Protein AF-0000000079578635 (afdb_homodimer)

Foldseek 3Di:
DPPPPPQDPQNVLQVVLCVLVVLCVVVVHDLVNLCVQLVNDSVQNVCCNVRSDHDPSSVLSSCVSSVNNVVVVPPPVDDDDPDPVVVVVVVD/DPPPPPQDPQNVLQVVLCVLVVLCVVVVHDLVNLCVQLVPDSVQNVCCNVRSDHDPSSVLSSCVSSVNNVVVVPPPVDDDDPDPVVVVVVVD

Secondary structure (DSSP, 8-state):
--------HHHHHHHHHHHHHHHHHHTT--HHHHHHHH---HHHHHHHHHH---BHHHHHHHHHHTT-THHHHHTTSSPPPSSHHHHHHHT-/--------HHHHHHHHHHHHHHHHHHTT--HHHHHHHH---HHHHHHHHHH---BHHHHHHHHHHTT-THHHHHTTSSPPPSSHHHHHHHT-

pLDDT: mean 92.6, std 13.43, range [30.78, 98.94]

Sequence (184 aa):
MEQFVWETAEELDQKLAQRVRNIRKRRSISQEKLSSMSGVSYGSIKRFETTGQISLISLTKIAMSLDIADELRNIFTHVPYKDIQEVINEGRMEQFVWETAEELDQKLAQRVRNIRKRRSISQEKLSSMSGVSYGSIKRFETTGQISLISLTKIAMSLDIADELRNIFTHVPYKDIQEVINEGR

Structure (mmCIF, N/CA/C/O backbone):
data_AF-0000000079578635-model_v1
#
loop_
_entity.id
_entity.type
_entity.pdbx_description
1 polymer 'Anaerobic benzoate catabolism transcriptional regulator'
#
loop_
_atom_site.group_PDB
_atom_site.id
_atom_site.type_symbol
_atom_site.label_atom_id
_atom_site.label_alt_id
_atom_site.label_comp_id
_atom_site.label_asym_id
_atom_site.label_entity_id
_atom_site.label_seq_id
_atom_site.pdbx_PDB_ins_code
_atom_site.Cartn_x
_atom_site.Cartn_y
_atom_site.Cartn_z
_atom_site.occupancy
_atom_site.B_iso_or_equiv
_atom_site.auth_seq_id
_atom_site.auth_comp_id
_atom_site.auth_asym_id
_atom_site.auth_atom_id
_atom_site.pdbx_PDB_model_num
ATOM 1 N N . M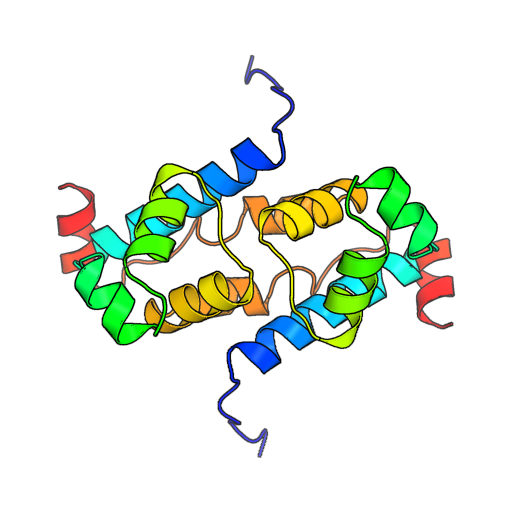ET A 1 1 ? -25.422 -11.156 11.977 1 30.78 1 MET A N 1
ATOM 2 C CA . MET A 1 1 ? -25.031 -11.57 10.633 1 30.78 1 MET A CA 1
ATOM 3 C C . MET A 1 1 ? -24.031 -10.594 10.023 1 30.78 1 MET A C 1
ATOM 5 O O . MET A 1 1 ? -24.406 -9.516 9.555 1 30.78 1 MET A O 1
ATOM 9 N N . GLU A 1 2 ? -22.859 -10.305 10.492 1 37 2 GLU A N 1
ATOM 10 C CA . GLU A 1 2 ? -21.859 -9.438 9.859 1 37 2 GLU A CA 1
ATOM 11 C C . GLU A 1 2 ? -21.672 -9.789 8.391 1 37 2 GLU A C 1
ATOM 13 O O . GLU A 1 2 ? -21.328 -10.922 8.062 1 37 2 GLU A O 1
ATOM 18 N N . GLN A 1 3 ? -22.531 -9.305 7.473 1 41.91 3 GLN A N 1
ATOM 19 C CA . GLN A 1 3 ? -22.656 -9.648 6.062 1 41.91 3 GLN A CA 1
ATOM 20 C C . GLN A 1 3 ? -21.281 -9.844 5.418 1 41.91 3 GLN A C 1
ATOM 22 O O . GLN A 1 3 ? -20.406 -8.984 5.535 1 41.91 3 GLN A O 1
ATOM 27 N N . PHE A 1 4 ? -20.781 -11.023 5.418 1 47.97 4 PHE A N 1
ATOM 28 C CA . PHE A 1 4 ? -19.594 -11.453 4.684 1 47.97 4 PHE A CA 1
ATOM 29 C C . PHE A 1 4 ? -19.469 -10.711 3.357 1 47.97 4 PHE A C 1
ATOM 31 O O . PHE A 1 4 ? -19.906 -11.219 2.318 1 47.97 4 PHE A O 1
ATOM 38 N N . VAL A 1 5 ? -19.797 -9.531 3.23 1 57.53 5 VAL A N 1
ATOM 39 C CA . VAL A 1 5 ? -19.812 -8.773 1.982 1 57.53 5 VAL A CA 1
ATOM 40 C C . VAL A 1 5 ? -18.422 -8.773 1.364 1 57.53 5 VAL A C 1
ATOM 42 O O . VAL A 1 5 ? -17.438 -8.445 2.035 1 57.53 5 VAL A O 1
ATOM 45 N N . TRP A 1 6 ? -18.312 -9.555 0.286 1 80.69 6 TRP A N 1
ATOM 46 C CA . TRP A 1 6 ? -17.141 -9.602 -0.589 1 80.69 6 TRP A CA 1
ATOM 47 C C . TRP A 1 6 ? -16.578 -8.203 -0.828 1 80.69 6 TRP A C 1
ATOM 49 O O . TRP A 1 6 ? -17.328 -7.293 -1.211 1 80.69 6 TRP A O 1
ATOM 59 N N . GLU A 1 7 ? -15.625 -7.855 -0.089 1 92.81 7 GLU A N 1
ATOM 60 C CA . GLU A 1 7 ? -14.961 -6.57 -0.251 1 92.81 7 GLU A CA 1
ATOM 61 C C . GLU A 1 7 ? -14.211 -6.5 -1.578 1 92.81 7 GLU A C 1
ATOM 63 O O . GLU A 1 7 ? -13.398 -7.375 -1.885 1 92.81 7 GLU A O 1
ATOM 68 N N . THR A 1 8 ? -14.625 -5.484 -2.406 1 96.88 8 THR A N 1
ATOM 69 C CA . THR A 1 8 ? -13.898 -5.309 -3.658 1 96.88 8 THR A CA 1
ATOM 70 C C . THR A 1 8 ? -12.57 -4.598 -3.418 1 96.88 8 THR A C 1
ATOM 72 O O . THR A 1 8 ? -12.336 -4.047 -2.34 1 96.88 8 THR A O 1
ATOM 75 N N . ALA A 1 9 ? -11.727 -4.637 -4.402 1 98.25 9 ALA A N 1
ATOM 76 C CA . ALA A 1 9 ? -10.445 -3.936 -4.316 1 98.25 9 ALA A CA 1
ATOM 77 C C . ALA A 1 9 ? -10.656 -2.438 -4.109 1 98.25 9 ALA A C 1
ATOM 79 O O . ALA A 1 9 ? -9.938 -1.808 -3.328 1 98.25 9 ALA A O 1
ATOM 80 N N . GLU A 1 10 ? -11.617 -1.886 -4.785 1 98.31 10 GLU A N 1
ATOM 81 C CA . GLU A 1 10 ? -11.922 -0.462 -4.668 1 98.31 10 GLU A CA 1
ATOM 82 C C . GLU A 1 10 ? -12.391 -0.111 -3.258 1 98.31 10 GLU A C 1
ATOM 84 O O . GLU A 1 10 ? -12.016 0.93 -2.715 1 98.31 10 GLU A O 1
ATOM 89 N N . GLU A 1 11 ? -13.195 -0.936 -2.797 1 97.94 11 GLU A N 1
ATOM 90 C CA . GLU A 1 11 ? -13.695 -0.708 -1.446 1 97.94 11 GLU A CA 1
ATOM 91 C C . GLU A 1 11 ? -12.562 -0.736 -0.425 1 97.94 11 GLU A C 1
ATOM 93 O O . GLU A 1 11 ? -12.523 0.088 0.491 1 97.94 11 GLU A O 1
ATOM 98 N N . LEU A 1 12 ? -11.703 -1.661 -0.561 1 98.38 12 LEU A N 1
ATOM 99 C CA . LEU A 1 12 ? -10.555 -1.767 0.324 1 98.38 12 LEU A CA 1
ATOM 100 C C . LEU A 1 12 ? -9.688 -0.514 0.242 1 98.38 12 LEU A C 1
ATOM 102 O O . LEU A 1 12 ? -9.297 0.047 1.27 1 98.38 12 LEU A O 1
ATOM 106 N N . ASP A 1 13 ? -9.43 -0.059 -0.989 1 98.75 13 ASP A N 1
ATOM 107 C CA . ASP A 1 13 ? -8.602 1.125 -1.174 1 98.75 13 ASP A CA 1
ATOM 108 C C . ASP A 1 13 ? -9.258 2.361 -0.571 1 98.75 13 ASP A C 1
ATOM 110 O O . ASP A 1 13 ? -8.578 3.242 -0.045 1 98.75 13 ASP A O 1
ATOM 114 N N . GLN A 1 14 ? -10.57 2.418 -0.67 1 98.5 14 GLN A N 1
ATOM 115 C CA . GLN A 1 14 ? -11.289 3.545 -0.088 1 98.5 14 GLN A CA 1
ATOM 116 C C . GLN A 1 14 ? -11.172 3.547 1.434 1 98.5 14 GLN A C 1
ATOM 118 O O . GLN A 1 14 ? -11.008 4.605 2.047 1 98.5 14 GLN A O 1
ATOM 123 N N . LYS A 1 15 ? -11.289 2.441 2.002 1 98.19 15 LYS A N 1
ATOM 124 C CA . LYS A 1 15 ? -11.117 2.34 3.447 1 98.19 15 LYS A CA 1
ATOM 125 C C . LYS A 1 15 ? -9.711 2.766 3.865 1 98.19 15 LYS A C 1
ATOM 127 O O . LYS A 1 15 ? -9.547 3.465 4.867 1 98.19 15 LYS A O 1
ATOM 132 N N . LEU A 1 16 ? -8.727 2.316 3.127 1 98.5 16 LEU A N 1
ATOM 133 C CA . LEU A 1 16 ? -7.352 2.727 3.371 1 98.5 16 LEU A CA 1
ATOM 134 C C . LEU A 1 16 ? -7.211 4.242 3.287 1 98.5 16 LEU A C 1
ATOM 136 O O . LEU A 1 16 ? -6.594 4.863 4.156 1 98.5 16 LEU A O 1
ATOM 140 N N . ALA A 1 17 ? -7.797 4.801 2.287 1 98.81 17 ALA A N 1
ATOM 141 C CA . ALA A 1 17 ? -7.754 6.246 2.09 1 98.81 17 ALA A CA 1
ATOM 142 C C . ALA A 1 17 ? -8.375 6.98 3.273 1 98.81 17 ALA A C 1
ATOM 144 O O . ALA A 1 17 ? -7.848 7.996 3.73 1 98.81 17 ALA A O 1
ATOM 145 N N . GLN A 1 18 ? -9.469 6.477 3.73 1 98.19 18 GLN A N 1
ATOM 146 C CA . GLN A 1 18 ? -10.148 7.09 4.863 1 98.19 18 GLN A CA 1
ATOM 147 C C . GLN A 1 18 ? -9.281 7.047 6.117 1 98.19 18 GLN A C 1
ATOM 149 O O . GLN A 1 18 ? -9.25 8.008 6.891 1 98.19 18 GLN A O 1
ATOM 154 N N . ARG A 1 19 ? -8.625 5.977 6.352 1 98.12 19 ARG A N 1
ATOM 155 C CA . ARG A 1 19 ? -7.73 5.867 7.496 1 98.12 19 ARG A CA 1
ATOM 156 C C . ARG A 1 19 ? -6.613 6.902 7.414 1 98.12 19 ARG A C 1
ATOM 158 O O . ARG A 1 19 ? -6.285 7.551 8.414 1 98.12 19 ARG A O 1
ATOM 165 N N . VAL A 1 20 ? -6.016 7.062 6.215 1 98.5 20 VAL A N 1
ATOM 166 C CA . VAL A 1 20 ? -4.945 8.031 6.02 1 98.5 20 VAL A CA 1
ATOM 167 C C . VAL A 1 20 ? -5.488 9.445 6.234 1 98.5 20 VAL A C 1
ATOM 169 O O . VAL A 1 20 ? -4.844 10.273 6.879 1 98.5 20 VAL A O 1
ATOM 172 N N . ARG A 1 21 ? -6.672 9.68 5.695 1 97.88 21 ARG A N 1
ATOM 173 C CA . ARG A 1 21 ? -7.332 10.969 5.898 1 97.88 21 ARG A CA 1
ATOM 174 C C . ARG A 1 21 ? -7.516 11.258 7.387 1 97.88 21 ARG A C 1
ATOM 176 O O . ARG A 1 21 ? -7.23 12.367 7.848 1 97.88 21 ARG A O 1
ATOM 183 N N . ASN A 1 22 ? -8.016 10.289 8.086 1 96.56 22 ASN A N 1
ATOM 184 C CA . ASN A 1 22 ? -8.25 10.461 9.516 1 96.56 22 ASN A CA 1
ATOM 185 C C . ASN A 1 22 ? -6.957 10.789 10.258 1 96.56 22 ASN A C 1
ATOM 187 O O . ASN A 1 22 ? -6.949 11.625 11.164 1 96.56 22 ASN A O 1
ATOM 191 N N . ILE A 1 23 ? -5.922 10.109 9.93 1 96.81 23 ILE A N 1
ATOM 192 C CA . ILE A 1 23 ? -4.621 10.352 10.547 1 96.81 23 ILE A CA 1
ATOM 193 C C . ILE A 1 23 ? -4.16 11.781 10.234 1 96.81 23 ILE A C 1
ATOM 195 O O . ILE A 1 23 ? -3.688 12.492 11.117 1 96.81 23 ILE A O 1
ATOM 199 N N . ARG A 1 24 ? -4.289 12.117 8.938 1 97.12 24 ARG A N 1
ATOM 200 C CA . ARG A 1 24 ? -3.926 13.477 8.547 1 97.12 24 ARG A CA 1
ATOM 201 C C . ARG A 1 24 ? -4.676 14.5 9.391 1 97.12 24 ARG A C 1
ATOM 203 O O . ARG A 1 24 ? -4.078 15.445 9.906 1 97.12 24 ARG A O 1
ATOM 210 N N . LYS A 1 25 ? -5.953 14.336 9.547 1 96.06 25 LYS A N 1
ATOM 211 C CA . LYS A 1 25 ? -6.812 15.258 10.281 1 96.06 25 LYS A CA 1
ATOM 212 C C . LYS A 1 25 ? -6.457 15.281 11.766 1 96.06 25 LYS A C 1
ATOM 214 O O . LYS A 1 25 ? -6.391 16.344 12.375 1 96.06 25 LYS A O 1
ATOM 219 N N . ARG A 1 26 ? -6.273 14.125 12.352 1 94.62 26 ARG A N 1
ATOM 220 C CA . ARG A 1 26 ? -5.863 14.031 13.75 1 94.62 26 ARG A CA 1
ATOM 221 C C . ARG A 1 26 ? -4.598 14.844 14.008 1 94.62 26 ARG A C 1
ATOM 223 O O . ARG A 1 26 ? -4.441 15.43 15.078 1 94.62 26 ARG A O 1
ATOM 230 N N . ARG A 1 27 ? -3.756 14.93 13.055 1 94.75 27 ARG A N 1
ATOM 231 C CA . ARG A 1 27 ? -2.467 15.602 13.203 1 94.75 27 ARG A CA 1
ATOM 232 C C . ARG A 1 27 ? -2.559 17.062 12.789 1 94.75 27 ARG A C 1
ATOM 234 O O . ARG A 1 27 ? -1.543 17.75 12.703 1 94.75 27 ARG A O 1
ATOM 241 N N . SER A 1 28 ? -3.752 17.5 12.391 1 95.12 28 SER A N 1
ATOM 242 C CA . SER A 1 28 ? -4.066 18.875 12.016 1 95.12 28 SER A CA 1
ATOM 243 C C . SER A 1 28 ? -3.281 19.297 10.781 1 95.12 28 SER A C 1
ATOM 245 O O . SER A 1 28 ? -2.779 20.422 10.719 1 95.12 28 SER A O 1
ATOM 247 N N . ILE A 1 29 ? -3.164 18.406 9.953 1 96.75 29 ILE A N 1
ATOM 248 C CA . ILE A 1 29 ? -2.5 18.688 8.68 1 96.75 29 ILE A CA 1
ATOM 249 C C . ILE A 1 29 ? -3.545 18.875 7.582 1 96.75 29 ILE A C 1
ATOM 251 O O . ILE A 1 29 ? -4.406 18.016 7.387 1 96.75 29 ILE A O 1
ATOM 255 N N . SER A 1 30 ? -3.48 20.047 6.949 1 97.81 30 SER A N 1
ATOM 256 C CA . SER A 1 30 ? -4.375 20.266 5.816 1 97.81 30 SER A CA 1
ATOM 257 C C . SER A 1 30 ? -3.908 19.484 4.59 1 97.81 30 SER A C 1
ATOM 259 O O . SER A 1 30 ? -2.779 19 4.551 1 97.81 30 SER A O 1
ATOM 261 N N . GLN A 1 31 ? -4.777 19.344 3.662 1 98.56 31 GLN A N 1
ATOM 262 C CA . GLN A 1 31 ? -4.387 18.703 2.408 1 98.56 31 GLN A CA 1
ATOM 263 C C . GLN A 1 31 ? -3.287 19.5 1.706 1 98.56 31 GLN A C 1
ATOM 265 O O . GLN A 1 31 ? -2.377 18.922 1.111 1 98.56 31 GLN A O 1
ATOM 270 N N . GLU A 1 32 ? -3.381 20.812 1.795 1 98.56 32 GLU A N 1
ATOM 271 C CA . GLU A 1 32 ? -2.373 21.688 1.204 1 98.56 32 GLU A CA 1
ATOM 272 C C . GLU A 1 32 ? -1.014 21.5 1.87 1 98.56 32 GLU A C 1
ATOM 274 O O . GLU A 1 32 ? 0.009 21.391 1.189 1 98.56 32 GLU A O 1
ATOM 279 N N . LYS A 1 33 ? -1.06 21.5 3.168 1 98.69 33 LYS A N 1
ATOM 280 C CA . LYS A 1 33 ? 0.184 21.297 3.9 1 98.69 33 LYS A CA 1
ATOM 281 C C . LYS A 1 33 ? 0.769 19.906 3.6 1 98.69 33 LYS A C 1
ATOM 283 O O . LYS A 1 33 ? 1.979 19.766 3.418 1 98.69 33 LYS A O 1
ATOM 288 N N . LEU A 1 34 ? -0.045 18.875 3.557 1 98.69 34 LEU A N 1
ATOM 289 C CA . LEU A 1 34 ? 0.412 17.531 3.219 1 98.69 34 LEU A CA 1
ATOM 290 C C . LEU A 1 34 ? 1.043 17.516 1.831 1 98.69 34 LEU A C 1
ATOM 292 O O . LEU A 1 34 ? 2.051 16.828 1.615 1 98.69 34 LEU A O 1
ATOM 296 N N . SER A 1 35 ? 0.395 18.172 0.889 1 98.88 35 SER A N 1
ATOM 297 C CA . SER A 1 35 ? 0.929 18.281 -0.465 1 98.88 35 SER A CA 1
ATOM 298 C C . SER A 1 35 ? 2.34 18.859 -0.458 1 98.88 35 SER A C 1
ATOM 300 O O . SER A 1 35 ? 3.242 18.312 -1.099 1 98.88 35 SER A O 1
ATOM 302 N N . SER A 1 36 ? 2.504 19.859 0.304 1 98.62 36 SER A N 1
ATOM 303 C CA . SER A 1 36 ? 3.805 20.516 0.413 1 98.62 36 SER A CA 1
ATOM 304 C C . SER A 1 36 ? 4.828 19.594 1.071 1 98.62 36 SER A C 1
ATOM 306 O O . SER A 1 36 ? 5.957 19.469 0.591 1 98.62 36 SER A O 1
ATOM 308 N N . MET A 1 37 ? 4.504 18.922 2.094 1 98.25 37 MET A N 1
ATOM 309 C CA . MET A 1 37 ? 5.395 18.078 2.871 1 98.25 37 MET A CA 1
ATOM 310 C C . MET A 1 37 ? 5.785 16.828 2.078 1 98.25 37 MET A C 1
ATOM 312 O O . MET A 1 37 ? 6.918 16.344 2.184 1 98.25 37 MET A O 1
ATOM 316 N N . SER A 1 38 ? 4.895 16.281 1.332 1 98.69 38 SER A N 1
ATOM 317 C CA . SER A 1 38 ? 5.082 14.977 0.717 1 98.69 38 SER A CA 1
ATOM 318 C C . SER A 1 38 ? 5.602 15.109 -0.711 1 98.69 38 SER A C 1
ATOM 320 O O . SER A 1 38 ? 6.078 14.133 -1.294 1 98.69 38 SER A O 1
ATOM 322 N N . GLY A 1 39 ? 5.371 16.219 -1.315 1 98.69 39 GLY A N 1
ATOM 323 C CA . GLY A 1 39 ? 5.672 16.391 -2.729 1 98.69 39 GLY A CA 1
ATOM 324 C C . GLY A 1 39 ? 4.617 15.789 -3.637 1 98.69 39 GLY A C 1
ATOM 325 O O . GLY A 1 39 ? 4.82 15.68 -4.848 1 98.69 39 GLY A O 1
ATOM 326 N N . VAL A 1 40 ? 3.547 15.375 -3.094 1 98.88 40 VAL A N 1
ATOM 327 C CA . VAL A 1 40 ? 2.406 14.867 -3.848 1 98.88 40 VAL A CA 1
ATOM 328 C C . VAL A 1 40 ? 1.418 16 -4.117 1 98.88 40 VAL A C 1
ATOM 330 O O . VAL A 1 40 ? 1.139 16.812 -3.232 1 98.88 40 VAL A O 1
ATOM 333 N N . SER A 1 41 ? 0.912 16.047 -5.328 1 98.88 41 SER A N 1
ATOM 334 C CA . SER A 1 41 ? 0.076 17.188 -5.707 1 98.88 41 SER A CA 1
ATOM 335 C C . SER A 1 41 ? -1.206 17.234 -4.883 1 98.88 41 SER A C 1
ATOM 337 O O . SER A 1 41 ? -1.738 16.188 -4.5 1 98.88 41 SER A O 1
ATOM 339 N N . TYR A 1 42 ? -1.679 18.438 -4.711 1 98.69 42 TYR A N 1
ATOM 340 C CA . TYR A 1 42 ? -2.949 18.656 -4.027 1 98.69 42 TYR A CA 1
ATOM 341 C C . TYR A 1 42 ? -4.066 17.859 -4.695 1 98.69 42 TYR A C 1
ATOM 343 O O . TYR A 1 42 ? -4.871 17.219 -4.016 1 98.69 42 TYR A O 1
ATOM 351 N N . GLY A 1 43 ? -4.09 17.906 -5.957 1 98.75 43 GLY A N 1
ATOM 352 C CA . GLY A 1 43 ? -5.098 17.172 -6.711 1 98.75 43 GLY A CA 1
ATOM 353 C C . GLY A 1 43 ? -5.059 15.68 -6.469 1 98.75 43 GLY A C 1
ATOM 354 O O . GLY A 1 43 ? -6.102 15.039 -6.34 1 98.75 43 GLY A O 1
ATOM 355 N N . SER A 1 44 ? -3.891 15.062 -6.406 1 98.81 44 SER A N 1
ATOM 356 C CA . SER A 1 44 ? -3.727 13.633 -6.145 1 98.81 44 SER A CA 1
ATOM 357 C C . SER A 1 44 ? -4.184 13.273 -4.738 1 98.81 44 SER A C 1
ATOM 359 O O . SER A 1 44 ? -4.824 12.242 -4.535 1 98.81 44 SER A O 1
ATOM 361 N N . ILE A 1 45 ? -3.852 14.109 -3.785 1 98.88 45 ILE A N 1
ATOM 362 C CA . ILE A 1 45 ? -4.254 13.875 -2.402 1 98.88 45 ILE A CA 1
ATOM 363 C C . ILE A 1 45 ? -5.777 13.922 -2.293 1 98.88 45 ILE A C 1
ATOM 365 O O . ILE A 1 45 ? -6.387 13.031 -1.688 1 98.88 45 ILE A O 1
ATOM 369 N N . LYS A 1 46 ? -6.375 14.93 -2.859 1 98.75 46 LYS A N 1
ATOM 370 C CA . LYS A 1 46 ? -7.832 15.047 -2.854 1 98.75 46 LYS A CA 1
ATOM 371 C C . LYS A 1 46 ? -8.484 13.82 -3.49 1 98.75 46 LYS A C 1
ATOM 373 O O . LYS A 1 46 ? -9.422 13.25 -2.932 1 98.75 46 LYS A O 1
ATOM 378 N N . ARG A 1 47 ? -7.98 13.445 -4.609 1 98.75 47 ARG A N 1
ATOM 379 C CA . ARG A 1 47 ? -8.508 12.281 -5.309 1 98.75 47 ARG A CA 1
ATOM 380 C C . ARG A 1 47 ? -8.367 11.023 -4.457 1 98.75 47 ARG A C 1
ATOM 382 O O . ARG A 1 47 ? -9.305 10.227 -4.359 1 98.75 47 ARG A O 1
ATOM 389 N N . PHE A 1 48 ? -7.289 10.836 -3.916 1 98.88 48 PHE A N 1
ATOM 390 C CA . PHE A 1 48 ? -7.027 9.688 -3.049 1 98.88 48 PHE A CA 1
ATOM 391 C C . PHE A 1 48 ? -8.023 9.641 -1.896 1 98.88 48 PHE A C 1
ATOM 393 O O . PHE A 1 48 ? -8.664 8.617 -1.665 1 98.88 48 PHE A O 1
ATOM 400 N N . GLU A 1 49 ? -8.156 10.742 -1.209 1 98.56 49 GLU A N 1
ATOM 401 C CA . GLU A 1 49 ? -8.969 10.766 0.003 1 98.56 49 GLU A CA 1
ATOM 402 C C . GLU A 1 49 ? -10.453 10.617 -0.328 1 98.56 49 GLU A C 1
ATOM 404 O O . GLU A 1 49 ? -11.25 10.211 0.524 1 98.56 49 GLU A O 1
ATOM 409 N N . THR A 1 50 ? -10.867 10.93 -1.587 1 98 50 THR A N 1
ATOM 410 C CA . THR A 1 50 ? -12.273 10.852 -1.977 1 98 50 THR A CA 1
ATOM 411 C C . THR A 1 50 ? -12.578 9.523 -2.666 1 98 50 THR A C 1
ATOM 413 O O . THR A 1 50 ? -13.648 8.953 -2.48 1 98 50 THR A O 1
ATOM 416 N N . THR A 1 51 ? -11.547 8.953 -3.43 1 98.44 51 THR A N 1
ATOM 417 C CA . THR A 1 51 ? -11.852 7.812 -4.285 1 98.44 51 THR A CA 1
ATOM 418 C C . THR A 1 51 ? -11 6.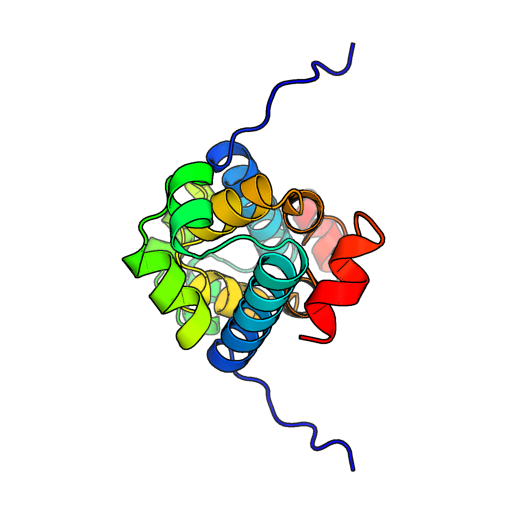602 -3.902 1 98.44 51 THR A C 1
ATOM 420 O O . THR A 1 51 ? -11.281 5.48 -4.332 1 98.44 51 THR A O 1
ATOM 423 N N . GLY A 1 52 ? -9.969 6.828 -3.221 1 98.75 52 GLY A N 1
ATOM 424 C CA . GLY A 1 52 ? -9.031 5.758 -2.918 1 98.75 52 GLY A CA 1
ATOM 425 C C . GLY A 1 52 ? -7.969 5.57 -3.986 1 98.75 52 GLY A C 1
ATOM 426 O O . GLY A 1 52 ? -7.078 4.734 -3.842 1 98.75 52 GLY A O 1
ATOM 427 N N . GLN A 1 53 ? -8.055 6.348 -5.066 1 98.81 53 GLN A N 1
ATOM 428 C CA . GLN A 1 53 ? -7.137 6.168 -6.184 1 98.81 53 GLN A CA 1
ATOM 429 C C . GLN A 1 53 ? -5.84 6.945 -5.957 1 98.81 53 GLN A C 1
ATOM 431 O O . GLN A 1 53 ? -5.871 8.148 -5.691 1 98.81 53 GLN A O 1
ATOM 436 N N . ILE A 1 54 ? -4.691 6.242 -6.121 1 98.88 54 ILE A N 1
ATOM 437 C CA . ILE A 1 54 ? -3.379 6.863 -5.98 1 98.88 54 ILE A CA 1
ATOM 438 C C . ILE A 1 54 ? -2.301 5.906 -6.484 1 98.88 54 ILE A C 1
ATOM 440 O O . ILE A 1 54 ? -2.543 4.703 -6.621 1 98.88 54 ILE A O 1
ATOM 444 N N . SER A 1 55 ? -1.151 6.449 -6.824 1 98.88 55 SER A N 1
ATOM 445 C CA . SER A 1 55 ? -0.001 5.594 -7.094 1 98.88 55 SER A CA 1
ATOM 446 C C . SER A 1 55 ? 0.658 5.125 -5.801 1 98.88 55 SER A C 1
ATOM 448 O O . SER A 1 55 ? 0.548 5.785 -4.766 1 98.88 55 SER A O 1
ATOM 450 N N . LEU A 1 56 ? 1.337 4 -5.891 1 98.88 56 LEU A N 1
ATOM 451 C CA . LEU A 1 56 ? 2.055 3.506 -4.723 1 98.88 56 LEU A CA 1
ATOM 452 C C . LEU A 1 56 ? 3.102 4.516 -4.258 1 98.88 56 LEU A C 1
ATOM 454 O O . LEU A 1 56 ? 3.242 4.766 -3.061 1 98.88 56 LEU A O 1
ATOM 458 N N . ILE A 1 57 ? 3.818 5.125 -5.156 1 98.94 57 ILE A N 1
ATOM 459 C CA . ILE A 1 57 ? 4.871 6.074 -4.812 1 98.94 57 ILE A CA 1
ATOM 460 C C . ILE A 1 57 ? 4.273 7.258 -4.059 1 98.94 57 ILE A C 1
ATOM 462 O O . ILE A 1 57 ? 4.848 7.73 -3.074 1 98.94 57 ILE A O 1
ATOM 466 N N . SER A 1 58 ? 3.188 7.75 -4.496 1 98.94 58 SER A N 1
ATOM 467 C CA . SER A 1 58 ? 2.529 8.859 -3.816 1 98.94 58 SER A CA 1
ATOM 468 C C . SER A 1 58 ? 2.049 8.453 -2.43 1 98.94 58 SER A C 1
ATOM 470 O O . SER A 1 58 ? 2.191 9.211 -1.467 1 98.94 58 SER A O 1
ATOM 472 N N . LEU A 1 59 ? 1.466 7.27 -2.324 1 98.94 59 LEU A N 1
ATOM 473 C CA . LEU A 1 59 ? 1.048 6.773 -1.018 1 98.94 59 LEU A CA 1
ATOM 474 C C . LEU A 1 59 ? 2.238 6.68 -0.068 1 98.94 59 LEU A C 1
ATOM 476 O O . LEU A 1 59 ? 2.139 7.066 1.099 1 98.94 59 LEU A O 1
ATOM 480 N N . THR A 1 60 ? 3.295 6.168 -0.565 1 98.88 60 THR A N 1
ATOM 481 C CA . THR A 1 60 ? 4.496 6.004 0.243 1 98.88 60 THR A CA 1
ATOM 482 C C . THR A 1 60 ? 5.023 7.359 0.711 1 98.88 60 THR A C 1
ATOM 484 O O . THR A 1 60 ? 5.371 7.523 1.882 1 98.88 60 THR A O 1
ATOM 487 N N . LYS A 1 61 ? 5.062 8.273 -0.154 1 98.88 61 LYS A N 1
ATOM 488 C CA . LYS A 1 61 ? 5.5 9.617 0.209 1 98.88 61 LYS A CA 1
ATOM 489 C C . LYS A 1 61 ? 4.59 10.227 1.272 1 98.88 61 LYS A C 1
ATOM 491 O O . LYS A 1 61 ? 5.066 10.852 2.221 1 98.88 61 LYS A O 1
ATOM 496 N N . ILE A 1 62 ? 3.326 10.062 1.093 1 98.88 62 ILE A N 1
ATOM 497 C CA . ILE A 1 62 ? 2.348 10.547 2.062 1 98.88 62 ILE A CA 1
ATOM 498 C C . ILE A 1 62 ? 2.58 9.867 3.41 1 98.88 62 ILE A C 1
ATOM 500 O O . ILE A 1 62 ? 2.629 10.539 4.445 1 98.88 62 ILE A O 1
ATOM 504 N N . ALA A 1 63 ? 2.693 8.594 3.367 1 98.75 63 ALA A N 1
ATOM 505 C CA . ALA A 1 63 ? 2.916 7.836 4.594 1 98.75 63 ALA A CA 1
ATOM 506 C C . ALA A 1 63 ? 4.18 8.305 5.309 1 98.75 63 ALA A C 1
ATOM 508 O O . ALA A 1 63 ? 4.199 8.422 6.535 1 98.75 63 ALA A O 1
ATOM 509 N N . MET A 1 64 ? 5.262 8.547 4.598 1 98.31 64 MET A N 1
ATOM 510 C CA . MET A 1 64 ? 6.504 9.047 5.176 1 98.31 64 MET A CA 1
ATOM 511 C C . MET A 1 64 ? 6.301 10.422 5.805 1 98.31 64 MET A C 1
ATOM 513 O O . MET A 1 64 ? 6.785 10.68 6.91 1 98.31 64 MET A O 1
ATOM 517 N N . SER A 1 65 ? 5.559 11.242 5.094 1 98.12 65 SER A N 1
ATOM 518 C CA . SER A 1 65 ? 5.316 12.602 5.57 1 98.12 65 SER A CA 1
ATOM 519 C C . SER A 1 65 ? 4.48 12.602 6.848 1 98.12 65 SER A C 1
ATOM 521 O O . SER A 1 65 ? 4.613 13.492 7.684 1 98.12 65 SER A O 1
ATOM 523 N N . LEU A 1 66 ? 3.664 11.602 7.02 1 97.62 66 LEU A N 1
ATOM 524 C CA . LEU A 1 66 ? 2.793 11.484 8.18 1 97.62 66 LEU A CA 1
ATOM 525 C C . LEU A 1 66 ? 3.43 10.609 9.258 1 97.62 66 LEU A C 1
ATOM 527 O O . LEU A 1 66 ? 2.805 10.32 10.281 1 97.62 66 LEU A O 1
ATOM 531 N N . ASP A 1 67 ? 4.609 10.125 9.008 1 96.31 67 ASP A N 1
ATOM 532 C CA . ASP A 1 67 ? 5.387 9.297 9.922 1 96.31 67 ASP A CA 1
ATOM 533 C C . ASP A 1 67 ? 4.672 7.98 10.219 1 96.31 67 ASP A C 1
ATOM 535 O O . ASP A 1 67 ? 4.57 7.566 11.375 1 96.31 67 ASP A O 1
ATOM 539 N N . ILE A 1 68 ? 4.133 7.367 9.211 1 97.31 68 ILE A N 1
ATOM 540 C CA . ILE A 1 68 ? 3.465 6.078 9.367 1 97.31 68 ILE A CA 1
ATOM 541 C C . ILE A 1 68 ? 3.996 5.09 8.336 1 97.31 68 ILE A C 1
ATOM 543 O O . ILE A 1 68 ? 3.375 4.055 8.086 1 97.31 68 ILE A O 1
ATOM 547 N N . ALA A 1 69 ? 5.098 5.34 7.715 1 97.69 69 ALA A N 1
ATOM 548 C CA . ALA A 1 69 ? 5.645 4.527 6.625 1 97.69 69 ALA A CA 1
ATOM 549 C C . ALA A 1 69 ? 6.09 3.16 7.133 1 97.69 69 ALA A C 1
ATOM 551 O O . ALA A 1 69 ? 6.309 2.24 6.34 1 97.69 69 ALA A O 1
ATOM 552 N N . ASP A 1 70 ? 6.258 3.037 8.461 1 96.12 70 ASP A N 1
ATOM 553 C CA . ASP A 1 70 ? 6.648 1.753 9.039 1 96.12 70 ASP A CA 1
ATOM 554 C C . ASP A 1 70 ? 5.629 0.668 8.695 1 96.12 70 ASP A C 1
ATOM 556 O O . ASP A 1 70 ? 5.988 -0.499 8.531 1 96.12 70 ASP A O 1
ATOM 560 N N . GLU A 1 71 ? 4.395 0.985 8.562 1 96.44 71 GLU A N 1
ATOM 561 C CA . GLU A 1 71 ? 3.352 0.027 8.211 1 96.44 71 GLU A CA 1
ATOM 562 C C . GLU A 1 71 ? 3.572 -0.549 6.82 1 96.44 71 GLU A C 1
ATOM 564 O O . GLU A 1 71 ? 3.387 -1.748 6.598 1 96.44 71 GLU A O 1
ATOM 569 N N . LEU A 1 72 ? 4.008 0.327 5.898 1 97.38 72 LEU A N 1
ATOM 570 C CA . LEU A 1 72 ? 4.332 -0.135 4.551 1 97.38 72 LEU A CA 1
ATOM 571 C C . LEU A 1 72 ? 5.617 -0.955 4.555 1 97.38 72 LEU A C 1
ATOM 573 O O . LEU A 1 72 ? 5.742 -1.92 3.797 1 97.38 72 LEU A O 1
ATOM 577 N N . ARG A 1 73 ? 6.535 -0.575 5.426 1 96.62 73 ARG A N 1
ATOM 578 C CA . ARG A 1 73 ? 7.805 -1.282 5.543 1 96.62 73 ARG A CA 1
ATOM 579 C C . ARG A 1 73 ? 7.59 -2.717 6.016 1 96.62 73 ARG A C 1
ATOM 581 O O . ARG A 1 73 ? 8.352 -3.617 5.648 1 96.62 73 ARG A O 1
ATOM 588 N N . ASN A 1 74 ? 6.535 -2.934 6.664 1 95.94 74 ASN A N 1
ATOM 589 C CA . ASN A 1 74 ? 6.418 -4.199 7.383 1 95.94 74 ASN A CA 1
ATOM 590 C C . ASN A 1 74 ? 5.391 -5.121 6.727 1 95.94 74 ASN A C 1
ATOM 592 O O . ASN A 1 74 ? 5.27 -6.289 7.102 1 95.94 74 ASN A O 1
ATOM 596 N N . ILE A 1 75 ? 4.699 -4.66 5.727 1 97.44 75 ILE A N 1
ATOM 597 C CA . ILE A 1 75 ? 3.703 -5.543 5.129 1 97.44 75 ILE A CA 1
ATOM 598 C C . ILE A 1 75 ? 4.383 -6.508 4.16 1 97.44 75 ILE A C 1
ATOM 600 O O . ILE A 1 75 ? 5.438 -6.195 3.602 1 97.44 75 ILE A O 1
ATOM 604 N N . PHE A 1 76 ? 3.816 -7.707 4.035 1 97.69 76 PHE A N 1
ATOM 605 C CA . PHE A 1 76 ? 4.195 -8.805 3.152 1 97.69 76 PHE A CA 1
ATOM 606 C C . PHE A 1 76 ? 5.547 -9.383 3.559 1 97.69 76 PHE A C 1
ATOM 608 O O . PHE A 1 76 ? 6.203 -10.062 2.764 1 97.69 76 PHE A O 1
ATOM 615 N N . THR A 1 77 ? 6.059 -9.078 4.746 1 96.12 77 THR A N 1
ATOM 616 C CA . THR A 1 77 ? 7.352 -9.562 5.215 1 96.12 77 THR A CA 1
ATOM 617 C C . THR A 1 77 ? 7.211 -10.93 5.879 1 96.12 77 THR A C 1
ATOM 619 O O . THR A 1 77 ? 8.164 -11.711 5.918 1 96.12 77 THR A O 1
ATOM 622 N N . HIS A 1 78 ? 6.062 -11.219 6.418 1 91.44 78 HIS A N 1
ATOM 623 C CA . HIS A 1 78 ? 5.875 -12.469 7.145 1 91.44 78 HIS A CA 1
ATOM 624 C C . HIS A 1 78 ? 4.672 -13.242 6.609 1 91.44 78 HIS A C 1
ATOM 626 O O . HIS A 1 78 ? 3.736 -13.539 7.355 1 91.44 78 HIS A O 1
ATOM 632 N N . VAL A 1 79 ? 4.727 -13.555 5.426 1 92.62 79 VAL A N 1
ATOM 633 C CA . VAL A 1 79 ? 3.641 -14.32 4.82 1 92.62 79 VAL A CA 1
ATOM 634 C C . VAL A 1 79 ? 3.926 -15.812 4.957 1 92.62 79 VAL A C 1
ATOM 636 O O . VAL A 1 79 ? 4.93 -16.312 4.438 1 92.62 79 VAL A O 1
ATOM 639 N N . PRO A 1 80 ? 3.068 -16.422 5.629 1 90.38 80 PRO A N 1
ATOM 640 C CA . PRO A 1 80 ? 3.309 -17.859 5.848 1 90.38 80 PRO A CA 1
ATOM 641 C C . PRO A 1 80 ? 3.225 -18.672 4.559 1 90.38 80 PRO A C 1
ATOM 643 O O . PRO A 1 80 ? 2.562 -18.25 3.604 1 90.38 80 PRO A O 1
ATOM 646 N N . TYR A 1 81 ? 3.877 -19.812 4.672 1 89.88 81 TYR A N 1
ATOM 647 C CA . TYR A 1 81 ? 3.766 -20.766 3.564 1 89.88 81 TYR A CA 1
ATOM 648 C C . TYR A 1 81 ? 2.389 -21.422 3.541 1 89.88 81 TYR A C 1
ATOM 650 O O . TYR A 1 81 ? 1.826 -21.734 4.594 1 89.88 81 TYR A O 1
ATOM 658 N N . LYS A 1 82 ? 1.929 -21.547 2.385 1 87.31 82 LYS A N 1
ATOM 659 C CA . LYS A 1 82 ? 0.619 -22.188 2.266 1 87.31 82 LYS A CA 1
ATOM 660 C C . LYS A 1 82 ? 0.735 -23.703 2.311 1 87.31 82 LYS A C 1
ATOM 662 O O . LYS A 1 82 ? -0.216 -24.391 2.682 1 87.31 82 LYS A O 1
ATOM 667 N N . ASP A 1 83 ? 1.824 -24.234 1.847 1 86.5 83 ASP A N 1
ATOM 668 C CA . ASP A 1 83 ? 2.078 -25.672 1.826 1 86.5 83 ASP A CA 1
ATOM 669 C C . ASP A 1 83 ? 3.566 -25.953 1.657 1 86.5 83 ASP A C 1
ATOM 671 O O . ASP A 1 83 ? 4.383 -25.031 1.601 1 86.5 83 ASP A O 1
ATOM 675 N N . ILE A 1 84 ? 3.857 -27.172 1.765 1 86.94 84 ILE A N 1
ATOM 676 C CA . ILE A 1 84 ? 5.25 -27.594 1.726 1 86.94 84 ILE A CA 1
ATOM 677 C C . ILE A 1 84 ? 5.859 -27.25 0.366 1 86.94 84 ILE A C 1
ATOM 679 O O . ILE A 1 84 ? 7.051 -26.953 0.269 1 86.94 84 ILE A O 1
ATOM 683 N N . GLN A 1 85 ? 5.031 -27.25 -0.633 1 88.69 85 GLN A N 1
ATOM 684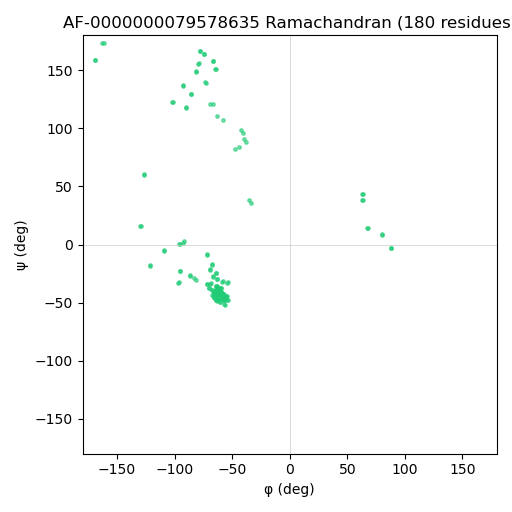 C CA . GLN A 1 85 ? 5.5 -26.938 -1.978 1 88.69 85 GLN A CA 1
ATOM 685 C C . GLN A 1 85 ? 6.094 -25.531 -2.037 1 88.69 85 GLN A C 1
ATOM 687 O O . GLN A 1 85 ? 7.086 -25.297 -2.734 1 88.69 85 GLN A O 1
ATOM 692 N N . GLU A 1 86 ? 5.527 -24.516 -1.351 1 88.62 86 GLU A N 1
ATOM 693 C CA . GLU A 1 86 ? 6.039 -23.156 -1.325 1 88.62 86 GLU A CA 1
ATOM 694 C C . GLU A 1 86 ? 7.457 -23.109 -0.764 1 88.62 86 GLU A C 1
ATOM 696 O O . GLU A 1 86 ? 8.289 -22.328 -1.228 1 88.62 86 GLU A O 1
ATOM 701 N N . VAL A 1 87 ? 7.672 -23.922 0.181 1 84.75 87 VAL A N 1
ATOM 702 C CA . VAL A 1 87 ? 8.984 -23.969 0.815 1 84.75 87 VAL A CA 1
ATOM 703 C C . VAL A 1 87 ? 10.031 -24.438 -0.19 1 84.75 87 VAL A C 1
ATOM 705 O O . VAL A 1 87 ? 11.133 -23.891 -0.254 1 84.75 87 VAL A O 1
ATOM 708 N N . ILE A 1 88 ? 9.609 -25.359 -0.922 1 84.12 88 ILE A N 1
ATOM 709 C CA . ILE A 1 88 ? 10.492 -25.938 -1.935 1 84.12 88 ILE A CA 1
ATOM 710 C C . ILE A 1 88 ? 10.773 -24.891 -3.014 1 84.12 88 ILE A C 1
ATOM 712 O O . ILE A 1 88 ? 11.914 -24.75 -3.457 1 84.12 88 ILE A O 1
ATOM 716 N N . ASN A 1 89 ? 9.805 -24.078 -3.418 1 85.62 89 ASN A N 1
ATOM 717 C CA . ASN A 1 89 ? 9.914 -23.078 -4.477 1 85.62 89 ASN A CA 1
ATOM 718 C C . ASN A 1 89 ? 10.828 -21.922 -4.062 1 85.62 89 ASN A C 1
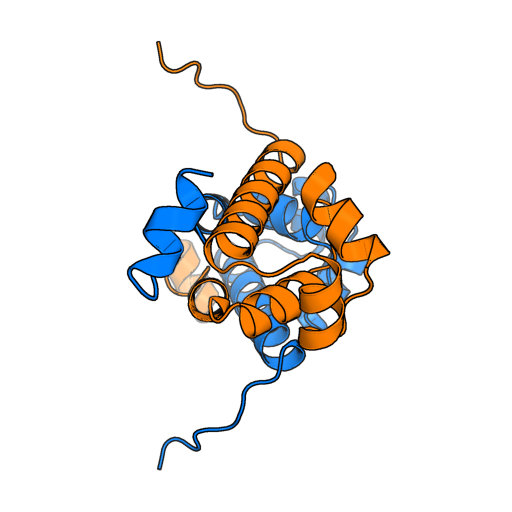ATOM 720 O O . ASN A 1 89 ? 11.438 -21.281 -4.914 1 85.62 89 ASN A O 1
ATOM 724 N N . GLU A 1 90 ? 10.828 -21.578 -2.822 1 81.06 90 GLU A N 1
ATOM 725 C CA . GLU A 1 90 ? 11.641 -20.469 -2.34 1 81.06 90 GLU A CA 1
ATOM 726 C C . GLU A 1 90 ? 13.125 -20.75 -2.523 1 81.06 90 GLU A C 1
ATOM 728 O O . GLU A 1 90 ? 13.922 -19.828 -2.699 1 81.06 90 GLU A O 1
ATOM 733 N N . GLY A 1 91 ? 13.391 -21.953 -2.338 1 69.38 91 GLY A N 1
ATOM 734 C CA . GLY A 1 91 ? 14.766 -22.391 -2.51 1 69.38 91 GLY A CA 1
ATOM 735 C C . GLY A 1 91 ? 15.203 -22.422 -3.961 1 69.38 91 GLY A C 1
ATOM 736 O O . GLY A 1 91 ? 16.391 -22.578 -4.254 1 69.38 91 GLY A O 1
ATOM 737 N N . ARG A 1 92 ? 14.203 -22.219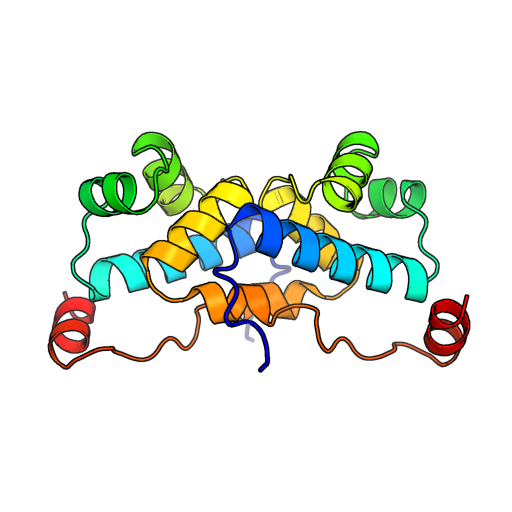 -4.855 1 65 92 ARG A N 1
ATOM 738 C CA . ARG A 1 92 ? 14.562 -22.219 -6.27 1 65 92 ARG A CA 1
ATOM 739 C C . ARG A 1 92 ? 14.82 -20.812 -6.77 1 65 92 ARG A C 1
ATOM 741 O O . ARG A 1 92 ? 14.219 -19.844 -6.273 1 65 92 ARG A O 1
ATOM 748 N N . MET B 1 1 ? 27.609 -1.31 12.43 1 31.36 1 MET B N 1
ATOM 749 C CA . MET B 1 1 ? 27.062 -0.016 12.039 1 31.36 1 MET B CA 1
ATOM 750 C C . MET B 1 1 ? 25.906 -0.191 11.055 1 31.36 1 MET B C 1
ATOM 752 O O . MET B 1 1 ? 26.125 -0.56 9.898 1 31.36 1 MET B O 1
ATOM 756 N N . GLU B 1 2 ? 24.75 -0.793 11.305 1 38.84 2 GLU B N 1
ATOM 757 C CA . GLU B 1 2 ? 23.641 -0.877 10.375 1 38.84 2 GLU B CA 1
ATOM 758 C C . GLU B 1 2 ? 23.391 0.465 9.688 1 38.84 2 GLU B C 1
ATOM 760 O O . GLU B 1 2 ? 23.172 1.477 10.359 1 38.84 2 GLU B O 1
ATOM 765 N N . GLN B 1 3 ? 24.078 0.797 8.656 1 41.56 3 GLN B N 1
ATOM 766 C CA . GLN B 1 3 ? 24.109 2.104 8.008 1 41.56 3 GLN B CA 1
ATOM 767 C C . GLN B 1 3 ? 22.719 2.744 7.996 1 41.56 3 GLN B C 1
ATOM 769 O O . GLN B 1 3 ? 21.75 2.133 7.535 1 41.56 3 GLN B O 1
ATOM 774 N N . PHE B 1 4 ? 22.328 3.439 8.945 1 48.16 4 PHE B N 1
ATOM 775 C CA . PHE B 1 4 ? 21.109 4.246 9.07 1 48.16 4 PHE B CA 1
ATOM 776 C C . PHE B 1 4 ? 20.75 4.875 7.738 1 48.16 4 PHE B C 1
ATOM 778 O O . PHE B 1 4 ? 21.031 6.051 7.496 1 48.16 4 PHE B O 1
ATOM 785 N N . VAL B 1 5 ? 20.891 4.273 6.652 1 57.72 5 VAL B N 1
ATOM 786 C CA . VAL B 1 5 ? 20.703 4.844 5.32 1 57.72 5 VAL B CA 1
ATOM 787 C C . VAL B 1 5 ? 19.25 5.27 5.152 1 57.72 5 VAL B C 1
ATOM 789 O O . VAL B 1 5 ? 18.328 4.484 5.398 1 57.72 5 VAL B O 1
ATOM 792 N N . TRP B 1 6 ? 19 6.582 5.094 1 80.88 6 TRP B N 1
ATOM 793 C CA . TRP B 1 6 ? 17.734 7.227 4.758 1 80.88 6 TRP B CA 1
ATOM 794 C C . TRP B 1 6 ? 17.062 6.523 3.582 1 80.88 6 TRP B C 1
ATOM 796 O O . TRP B 1 6 ? 17.688 6.328 2.531 1 80.88 6 TRP B O 1
ATOM 806 N N . GLU B 1 7 ? 16.172 5.703 3.877 1 93 7 GLU B N 1
ATOM 807 C CA . GLU B 1 7 ? 15.406 5 2.855 1 93 7 GLU B CA 1
ATOM 808 C C . GLU B 1 7 ? 14.469 5.953 2.113 1 93 7 GLU B C 1
ATOM 810 O O . GLU B 1 7 ? 13.68 6.668 2.736 1 93 7 GLU B O 1
ATOM 815 N N . THR B 1 8 ? 14.688 6.02 0.765 1 96.88 8 THR B N 1
ATOM 816 C CA . THR B 1 8 ? 13.781 6.848 -0.025 1 96.88 8 THR B CA 1
ATOM 817 C C . THR B 1 8 ? 12.453 6.133 -0.26 1 96.88 8 THR B C 1
ATOM 819 O O . THR B 1 8 ? 12.344 4.93 -0.016 1 96.88 8 THR B O 1
ATOM 822 N N . ALA B 1 9 ? 11.484 6.871 -0.703 1 98.25 9 ALA B N 1
ATOM 823 C CA . ALA B 1 9 ? 10.188 6.289 -1.032 1 98.25 9 ALA B CA 1
ATOM 824 C C . ALA B 1 9 ? 10.32 5.227 -2.119 1 98.25 9 ALA B C 1
ATOM 826 O O . ALA B 1 9 ? 9.68 4.176 -2.053 1 98.25 9 ALA B O 1
ATOM 827 N N . GLU B 1 10 ? 11.141 5.488 -3.096 1 98.31 10 GLU B N 1
ATOM 828 C CA . GLU B 1 10 ? 11.359 4.551 -4.191 1 98.31 10 GLU B CA 1
ATOM 829 C C . GLU B 1 10 ? 11.992 3.256 -3.691 1 98.31 10 GLU B C 1
ATOM 831 O O . GLU B 1 10 ? 11.633 2.166 -4.137 1 98.31 10 GLU B O 1
ATOM 836 N N . GLU B 1 11 ? 12.922 3.455 -2.875 1 97.94 11 GLU B N 1
ATOM 837 C CA . GLU B 1 11 ? 13.586 2.285 -2.316 1 97.94 11 GLU B CA 1
ATOM 838 C C . GLU B 1 11 ? 12.609 1.416 -1.527 1 97.94 11 GLU B C 1
ATOM 840 O O . GLU B 1 11 ? 12.641 0.188 -1.626 1 97.94 11 GLU B O 1
ATOM 84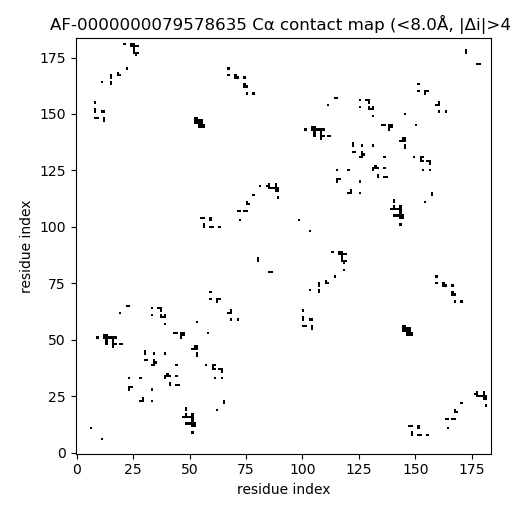5 N N . LEU B 1 12 ? 11.797 2.025 -0.76 1 98.38 12 LEU B N 1
ATOM 846 C CA . LEU B 1 12 ? 10.789 1.312 0.011 1 98.38 12 LEU B CA 1
ATOM 847 C C . LEU B 1 12 ? 9.836 0.555 -0.91 1 98.38 12 LEU B C 1
ATOM 849 O O . LEU B 1 12 ? 9.555 -0.625 -0.687 1 98.38 12 LEU B O 1
ATOM 853 N N . ASP B 1 13 ? 9.375 1.229 -1.968 1 98.75 13 ASP B N 1
ATOM 854 C CA . ASP B 1 13 ? 8.445 0.598 -2.9 1 98.75 13 ASP B CA 1
ATOM 855 C C . ASP B 1 13 ? 9.102 -0.591 -3.604 1 98.75 13 ASP B C 1
ATOM 857 O O . ASP B 1 13 ? 8.438 -1.591 -3.887 1 98.75 13 ASP B O 1
ATOM 861 N N . GLN B 1 14 ? 10.383 -0.449 -3.889 1 98.5 14 GLN B N 1
ATOM 862 C CA . GLN B 1 14 ? 11.102 -1.549 -4.527 1 98.5 14 GLN B CA 1
ATOM 863 C C . GLN B 1 14 ? 11.188 -2.76 -3.602 1 98.5 14 GLN B C 1
ATOM 865 O O . GLN B 1 14 ? 11.039 -3.9 -4.047 1 98.5 14 GLN B O 1
ATOM 870 N N . LYS B 1 15 ? 11.461 -2.531 -2.404 1 98.12 15 LYS B N 1
ATOM 871 C CA . LYS B 1 15 ? 11.492 -3.621 -1.435 1 98.12 15 LYS B CA 1
ATOM 872 C C . LYS B 1 15 ? 10.133 -4.305 -1.333 1 98.12 15 LYS B C 1
ATOM 874 O O . LYS B 1 15 ? 10.055 -5.535 -1.262 1 98.12 15 LYS B O 1
ATOM 879 N N . LEU B 1 16 ? 9.086 -3.525 -1.286 1 98.5 16 LEU B N 1
ATOM 880 C CA . LEU B 1 16 ? 7.73 -4.059 -1.279 1 98.5 16 LEU B CA 1
ATOM 881 C C . LEU B 1 16 ? 7.48 -4.93 -2.508 1 98.5 16 LEU B C 1
ATOM 883 O O . LEU B 1 16 ? 6.945 -6.035 -2.393 1 98.5 16 LEU B O 1
ATOM 887 N N . ALA B 1 17 ? 7.879 -4.438 -3.629 1 98.81 17 ALA B N 1
ATOM 888 C CA . ALA B 1 17 ? 7.719 -5.168 -4.883 1 98.81 17 ALA B CA 1
ATOM 889 C C . ALA B 1 17 ? 8.445 -6.508 -4.836 1 98.81 17 ALA B C 1
ATOM 891 O O . ALA B 1 17 ? 7.918 -7.523 -5.293 1 98.81 17 ALA B O 1
ATOM 892 N N . GLN B 1 18 ? 9.633 -6.477 -4.316 1 98.19 18 GLN B N 1
ATOM 893 C CA . GLN B 1 18 ? 10.414 -7.703 -4.211 1 98.19 18 GLN B CA 1
ATOM 894 C C . GLN B 1 18 ? 9.727 -8.727 -3.312 1 98.19 18 GLN B C 1
ATOM 896 O O . GLN B 1 18 ? 9.734 -9.922 -3.605 1 98.19 18 GLN B O 1
ATOM 901 N N . ARG B 1 19 ? 9.18 -8.297 -2.24 1 98.12 19 ARG B N 1
ATOM 902 C CA . ARG B 1 19 ? 8.453 -9.195 -1.347 1 98.12 19 ARG B CA 1
ATOM 903 C C . ARG B 1 19 ? 7.27 -9.844 -2.062 1 98.12 19 ARG B C 1
ATOM 905 O O . ARG B 1 19 ? 7.043 -11.047 -1.933 1 98.12 19 ARG B O 1
ATOM 912 N N . VAL B 1 20 ? 6.512 -9.031 -2.822 1 98.5 20 VAL B N 1
ATOM 913 C CA . VAL B 1 20 ? 5.363 -9.547 -3.562 1 98.5 20 VAL B CA 1
ATOM 914 C C . VAL B 1 20 ? 5.836 -10.539 -4.625 1 98.5 20 VAL B C 1
ATOM 916 O O . VAL B 1 20 ? 5.23 -11.602 -4.801 1 98.5 20 VAL B O 1
ATOM 919 N N . ARG B 1 21 ? 6.918 -10.172 -5.293 1 97.88 21 ARG B N 1
ATOM 920 C CA . ARG B 1 21 ? 7.512 -11.078 -6.273 1 97.88 21 ARG B CA 1
ATOM 921 C C . ARG B 1 21 ? 7.879 -12.414 -5.637 1 97.88 21 ARG B C 1
ATOM 923 O O . ARG B 1 21 ? 7.586 -13.469 -6.199 1 97.88 21 ARG B O 1
ATOM 930 N N . ASN B 1 22 ? 8.523 -12.344 -4.527 1 96.56 22 ASN B N 1
ATOM 931 C CA . ASN B 1 22 ? 8.938 -13.562 -3.838 1 96.56 22 ASN B CA 1
ATOM 932 C C . ASN B 1 22 ? 7.742 -14.438 -3.477 1 96.56 22 ASN B C 1
ATOM 934 O O . ASN B 1 22 ? 7.801 -15.664 -3.596 1 96.56 22 ASN B O 1
ATOM 938 N N . ILE B 1 23 ? 6.719 -13.836 -3.004 1 96.88 23 ILE B N 1
ATOM 939 C CA . ILE B 1 23 ? 5.504 -14.562 -2.654 1 96.88 23 ILE B CA 1
ATOM 940 C C . ILE B 1 23 ? 4.914 -15.211 -3.902 1 96.88 23 ILE B C 1
ATOM 942 O O . ILE B 1 23 ? 4.52 -16.375 -3.875 1 96.88 23 ILE B O 1
ATOM 946 N N . ARG B 1 24 ? 4.836 -14.391 -4.965 1 97.19 24 ARG B N 1
ATOM 947 C CA . ARG B 1 24 ? 4.336 -14.93 -6.219 1 97.19 24 ARG B CA 1
ATOM 948 C C . ARG B 1 24 ? 5.121 -16.172 -6.633 1 97.19 24 ARG B C 1
ATOM 950 O O . ARG B 1 24 ? 4.535 -17.203 -6.988 1 97.19 24 ARG B O 1
ATOM 957 N N . LYS B 1 25 ? 6.422 -16.094 -6.578 1 96.12 25 LYS B N 1
ATOM 958 C CA . LYS B 1 25 ? 7.309 -17.188 -6.988 1 96.12 25 LYS B CA 1
ATOM 959 C C . LYS B 1 25 ? 7.156 -18.391 -6.07 1 96.12 25 LYS B C 1
ATOM 961 O O . LYS B 1 25 ? 7.102 -19.531 -6.543 1 96.12 25 LYS B O 1
ATOM 966 N N . ARG B 1 26 ? 7.117 -18.172 -4.785 1 94.69 26 ARG B N 1
ATOM 967 C CA . ARG B 1 26 ? 6.91 -19.25 -3.82 1 94.69 26 ARG B CA 1
ATOM 968 C C . ARG B 1 26 ? 5.641 -20.031 -4.137 1 94.69 26 ARG B C 1
ATOM 970 O O . ARG B 1 26 ? 5.59 -21.25 -3.943 1 94.69 26 ARG B O 1
ATOM 977 N N . ARG B 1 27 ? 4.672 -19.375 -4.648 1 94.75 27 ARG B N 1
ATOM 978 C CA . ARG B 1 27 ? 3.375 -20 -4.914 1 94.75 27 ARG B CA 1
ATOM 979 C C . ARG B 1 27 ? 3.312 -20.547 -6.332 1 94.75 27 ARG B C 1
ATOM 981 O O . ARG B 1 27 ? 2.252 -20.984 -6.789 1 94.75 27 ARG B O 1
ATOM 988 N N . SER B 1 28 ? 4.41 -20.438 -7.066 1 95.19 28 SER B N 1
ATOM 989 C CA . SER B 1 28 ? 4.578 -20.953 -8.422 1 95.19 28 SER B CA 1
ATOM 990 C C . SER B 1 28 ? 3.607 -20.281 -9.391 1 95.19 28 SER B C 1
ATOM 992 O O . SER B 1 28 ? 3.031 -20.953 -10.25 1 95.19 28 SER B O 1
ATOM 994 N N . ILE B 1 29 ? 3.443 -19.094 -9.164 1 96.75 29 ILE B N 1
ATOM 995 C CA . ILE B 1 29 ? 2.596 -18.312 -10.055 1 96.75 29 ILE B CA 1
ATOM 996 C C . ILE B 1 29 ? 3.469 -17.484 -11 1 96.75 29 ILE B C 1
ATOM 998 O O . ILE B 1 29 ? 4.348 -16.75 -10.555 1 96.75 29 ILE B O 1
ATOM 1002 N N . SER B 1 30 ? 3.242 -17.703 -12.297 1 97.81 30 SER B N 1
ATOM 1003 C CA . SER B 1 30 ? 3.957 -16.875 -13.266 1 97.81 30 SER B CA 1
ATOM 1004 C C . SER B 1 30 ? 3.383 -15.469 -13.32 1 97.81 30 SER B C 1
ATOM 1006 O O . SER B 1 30 ? 2.297 -15.219 -12.797 1 97.81 30 SER B O 1
ATOM 1008 N N . GLN B 1 31 ? 4.121 -14.594 -13.883 1 98.56 31 GLN B N 1
ATOM 1009 C CA . GLN B 1 31 ? 3.611 -13.242 -14.07 1 98.56 31 GLN B CA 1
ATOM 1010 C C . GLN B 1 31 ? 2.375 -13.242 -14.969 1 98.56 31 GLN B C 1
ATOM 1012 O O . GLN B 1 31 ? 1.435 -12.477 -14.742 1 98.56 31 GLN B O 1
ATOM 1017 N N . GLU B 1 32 ? 2.389 -14.094 -15.969 1 98.56 32 GLU B N 1
ATOM 1018 C CA . GLU B 1 32 ? 1.251 -14.227 -16.875 1 98.56 32 GLU B CA 1
ATOM 1019 C C . GLU B 1 32 ? 0.013 -14.727 -16.141 1 98.56 32 GLU B C 1
ATOM 1021 O O . GLU B 1 32 ? -1.084 -14.195 -16.328 1 98.56 32 GLU B O 1
ATOM 1026 N N . LYS B 1 33 ? 0.231 -15.758 -15.383 1 98.69 33 LYS B N 1
ATOM 1027 C CA . LYS B 1 33 ? -0.884 -16.297 -14.602 1 98.69 33 LYS B CA 1
ATOM 1028 C C . LYS B 1 33 ? -1.408 -15.258 -13.617 1 98.69 33 LYS B C 1
ATOM 1030 O O . LYS B 1 33 ? -2.621 -15.117 -13.445 1 98.69 33 LYS B O 1
ATOM 1035 N N . LEU B 1 34 ? -0.539 -14.547 -12.93 1 98.75 34 LEU B N 1
ATOM 1036 C CA . LEU B 1 34 ? -0.946 -13.492 -12.008 1 98.75 34 LEU B CA 1
ATOM 1037 C C . LEU B 1 34 ? -1.759 -12.422 -12.727 1 98.75 34 LEU B C 1
ATOM 1039 O O . LEU B 1 34 ? -2.738 -11.906 -12.188 1 98.75 34 LEU B O 1
ATOM 1043 N N . SER B 1 35 ? -1.294 -12.031 -13.906 1 98.88 35 SER B N 1
ATOM 1044 C CA . SER B 1 35 ? -2.016 -11.062 -14.727 1 98.88 35 SER B CA 1
ATOM 1045 C C . SER B 1 35 ? -3.447 -11.516 -14.984 1 98.88 35 SER B C 1
ATOM 1047 O O . SER B 1 35 ? -4.391 -10.742 -14.812 1 98.88 35 SER B O 1
ATOM 1049 N N . SER B 1 36 ? -3.574 -12.742 -15.297 1 98.62 36 SER B N 1
ATOM 1050 C CA . SER B 1 36 ? -4.891 -13.312 -15.578 1 98.62 36 SER B CA 1
ATOM 1051 C C . SER B 1 36 ? -5.754 -13.344 -14.32 1 98.62 36 SER B C 1
ATOM 1053 O O . SER B 1 36 ? -6.926 -12.961 -14.352 1 98.62 36 SER B O 1
ATOM 1055 N N . MET B 1 37 ? -5.238 -13.727 -13.219 1 98.25 37 MET B N 1
ATOM 1056 C CA . MET B 1 37 ? -5.961 -13.883 -11.961 1 98.25 37 MET B CA 1
ATOM 1057 C C . MET B 1 37 ? -6.371 -12.523 -11.398 1 98.25 37 MET B C 1
ATOM 1059 O O . MET B 1 37 ? -7.438 -12.391 -10.797 1 98.25 37 MET B O 1
ATOM 1063 N N . SER B 1 38 ? -5.551 -11.547 -11.531 1 98.69 38 SER B N 1
ATOM 1064 C CA . SER B 1 38 ? -5.734 -10.273 -10.836 1 98.69 38 SER B CA 1
ATOM 1065 C C . SER B 1 38 ? -6.449 -9.258 -11.719 1 98.69 38 SER B C 1
ATOM 1067 O O . SER B 1 38 ? -6.934 -8.234 -11.234 1 98.69 38 SER B O 1
ATOM 1069 N N . GLY B 1 39 ? -6.375 -9.445 -13 1 98.69 39 GLY B N 1
ATOM 1070 C CA . GLY B 1 39 ? -6.879 -8.453 -13.93 1 98.69 39 GLY B CA 1
ATOM 1071 C C . GLY B 1 39 ? -5.922 -7.297 -14.141 1 98.69 39 GLY B C 1
ATOM 1072 O O . GLY B 1 39 ? -6.281 -6.289 -14.758 1 98.69 39 GLY B O 1
ATOM 1073 N N . VAL B 1 40 ? -4.762 -7.395 -13.633 1 98.88 40 VAL B N 1
ATOM 1074 C CA . VAL B 1 40 ? -3.705 -6.41 -13.836 1 98.88 40 VAL B C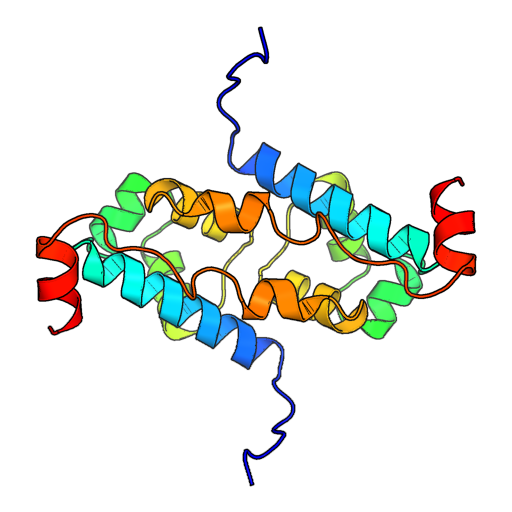A 1
ATOM 1075 C C . VAL B 1 40 ? -2.846 -6.82 -15.031 1 98.88 40 VAL B C 1
ATOM 1077 O O . VAL B 1 40 ? -2.504 -7.992 -15.188 1 98.88 40 VAL B O 1
ATOM 1080 N N . SER B 1 41 ? -2.521 -5.859 -15.867 1 98.88 41 SER B N 1
ATOM 1081 C CA . SER B 1 41 ? -1.827 -6.191 -17.109 1 98.88 41 SER B CA 1
ATOM 1082 C C . SER B 1 41 ? -0.449 -6.785 -16.828 1 98.88 41 SER B C 1
ATOM 1084 O O . SER B 1 41 ? 0.202 -6.418 -15.844 1 98.88 41 SER B O 1
ATOM 1086 N N . TYR B 1 42 ? -0.037 -7.621 -17.75 1 98.69 42 TYR B N 1
ATOM 1087 C CA . TYR B 1 42 ? 1.3 -8.203 -17.672 1 98.69 42 TYR B CA 1
ATOM 1088 C C . TYR B 1 42 ? 2.363 -7.113 -17.594 1 98.69 42 TYR B C 1
ATOM 1090 O O . TYR B 1 42 ? 3.299 -7.207 -16.797 1 98.69 42 TYR B O 1
ATOM 1098 N N . GLY B 1 43 ? 2.209 -6.145 -18.406 1 98.75 43 GLY B N 1
ATOM 1099 C CA . GLY B 1 43 ? 3.15 -5.035 -18.406 1 98.75 43 GLY B CA 1
ATOM 1100 C C . GLY B 1 43 ? 3.246 -4.324 -17.078 1 98.75 43 GLY B C 1
ATOM 1101 O O . GLY B 1 43 ? 4.34 -3.971 -16.625 1 98.75 43 GLY B O 1
ATOM 1102 N N . SER B 1 44 ? 2.145 -4.086 -16.391 1 98.81 44 SER B N 1
ATOM 1103 C CA . SER B 1 44 ? 2.115 -3.436 -15.078 1 98.81 44 SER B CA 1
ATOM 1104 C C . SER B 1 44 ? 2.785 -4.301 -14.016 1 98.81 44 SER B C 1
ATOM 1106 O O . SER B 1 44 ? 3.516 -3.791 -13.164 1 98.81 44 SER B O 1
ATOM 1108 N N . ILE B 1 45 ? 2.525 -5.57 -14.062 1 98.88 45 ILE B N 1
ATOM 1109 C CA . ILE B 1 45 ? 3.127 -6.5 -13.117 1 98.88 45 ILE B CA 1
ATOM 1110 C C . ILE B 1 45 ? 4.645 -6.508 -13.289 1 98.88 45 ILE B C 1
ATOM 1112 O O . ILE B 1 45 ? 5.387 -6.406 -12.312 1 98.88 45 ILE B O 1
ATOM 1116 N N . LYS B 1 46 ? 5.098 -6.629 -14.516 1 98.75 46 LYS B N 1
ATOM 1117 C CA . LYS B 1 46 ? 6.527 -6.602 -14.805 1 98.75 46 LYS B CA 1
ATOM 1118 C C . LYS B 1 46 ? 7.164 -5.312 -14.305 1 98.75 46 LYS B C 1
ATOM 1120 O O . LYS B 1 46 ? 8.211 -5.34 -13.648 1 98.75 46 LYS B O 1
ATOM 1125 N N . ARG B 1 47 ? 6.547 -4.23 -14.602 1 98.75 47 ARG B N 1
ATOM 1126 C CA . ARG B 1 47 ? 7.051 -2.932 -14.164 1 98.75 47 ARG B CA 1
ATOM 1127 C C . ARG B 1 47 ? 7.117 -2.852 -12.641 1 98.75 47 ARG B C 1
ATOM 1129 O O . ARG B 1 47 ? 8.109 -2.383 -12.086 1 98.75 47 ARG B O 1
ATOM 1136 N N . PHE B 1 48 ? 6.129 -3.236 -12.023 1 98.88 48 PHE B N 1
ATOM 1137 C CA . PHE B 1 48 ? 6.066 -3.244 -10.562 1 98.88 48 PHE B CA 1
ATOM 1138 C C . PHE B 1 48 ? 7.211 -4.062 -9.977 1 98.88 48 PHE B C 1
ATOM 1140 O O . PHE B 1 48 ? 7.949 -3.576 -9.117 1 98.88 48 PHE B O 1
ATOM 1147 N N . GLU B 1 49 ? 7.359 -5.273 -10.453 1 98.56 49 GLU B N 1
ATOM 1148 C CA . GLU B 1 49 ? 8.328 -6.188 -9.859 1 98.56 49 GLU B CA 1
ATOM 1149 C C . GLU B 1 49 ? 9.758 -5.738 -10.148 1 98.56 49 GLU B C 1
ATOM 1151 O O . GLU B 1 49 ? 10.688 -6.109 -9.422 1 98.56 49 GLU B O 1
ATOM 1156 N N . THR B 1 50 ? 9.977 -4.898 -11.195 1 98 50 THR B N 1
ATOM 1157 C CA . THR B 1 50 ? 11.312 -4.449 -11.562 1 98 50 THR B CA 1
ATOM 1158 C C . THR B 1 50 ? 11.602 -3.076 -10.969 1 98 50 THR B C 1
ATOM 1160 O O . THR B 1 50 ? 12.734 -2.803 -10.547 1 98 50 THR B O 1
ATOM 1163 N N . THR B 1 51 ? 10.531 -2.191 -10.836 1 98.44 51 THR B N 1
ATOM 1164 C CA . THR B 1 51 ? 10.797 -0.801 -10.484 1 98.44 51 THR B CA 1
ATOM 1165 C C . THR B 1 51 ? 10.086 -0.426 -9.188 1 98.44 51 THR B C 1
ATOM 1167 O O . THR B 1 51 ? 10.367 0.617 -8.594 1 98.44 51 THR B O 1
ATOM 1170 N N . GLY B 1 52 ? 9.141 -1.177 -8.812 1 98.75 52 GLY B N 1
ATOM 1171 C CA . GLY B 1 52 ? 8.328 -0.829 -7.656 1 98.75 52 GLY B CA 1
ATOM 1172 C C . GLY B 1 52 ? 7.145 0.059 -8.008 1 98.75 52 GLY B C 1
ATOM 1173 O O . GLY B 1 52 ? 6.336 0.393 -7.137 1 98.75 52 GLY B O 1
ATOM 1174 N N . GLN B 1 53 ? 7.031 0.445 -9.273 1 98.81 53 GLN B N 1
ATOM 1175 C CA . GLN B 1 53 ? 5.98 1.375 -9.672 1 98.81 53 GLN B CA 1
ATOM 1176 C C . GLN B 1 53 ? 4.684 0.637 -9.977 1 98.81 53 GLN B C 1
ATOM 1178 O O . GLN B 1 53 ? 4.668 -0.305 -10.773 1 98.81 53 GLN B O 1
ATOM 1183 N N . ILE B 1 54 ? 3.576 1.116 -9.375 1 98.88 54 ILE B N 1
ATOM 1184 C CA . ILE B 1 54 ? 2.254 0.541 -9.602 1 98.88 54 ILE B CA 1
ATOM 1185 C C . ILE B 1 54 ? 1.185 1.449 -9 1 98.88 54 ILE B C 1
ATOM 1187 O O . ILE B 1 54 ? 1.486 2.305 -8.164 1 98.88 54 ILE B O 1
ATOM 1191 N N . SER B 1 55 ? -0.032 1.312 -9.469 1 98.88 55 SER B N 1
ATOM 1192 C CA . SER B 1 55 ? -1.147 1.968 -8.797 1 98.88 55 SER B CA 1
ATOM 1193 C C . SER B 1 55 ? -1.584 1.187 -7.559 1 98.88 55 SER B C 1
ATOM 1195 O O . SER B 1 55 ? -1.374 -0.026 -7.477 1 98.88 55 SER B O 1
ATOM 1197 N N . LEU B 1 56 ? -2.203 1.895 -6.637 1 98.88 56 LEU B N 1
ATOM 1198 C CA . LEU B 1 56 ? -2.717 1.224 -5.445 1 98.88 56 LEU B CA 1
ATOM 1199 C C . LEU B 1 56 ? -3.756 0.173 -5.82 1 98.88 56 LEU B C 1
ATOM 1201 O O . LEU B 1 56 ? -3.746 -0.936 -5.281 1 98.88 56 LEU B O 1
ATOM 1205 N N . ILE B 1 57 ? -4.625 0.458 -6.738 1 98.94 57 ILE B N 1
ATOM 1206 C CA . ILE B 1 57 ? -5.684 -0.463 -7.133 1 98.94 57 ILE B CA 1
ATOM 1207 C C . ILE B 1 57 ? -5.07 -1.74 -7.703 1 98.94 57 ILE B C 1
ATOM 1209 O O . ILE B 1 57 ? -5.531 -2.844 -7.406 1 98.94 57 ILE B O 1
ATOM 1213 N N . SER B 1 58 ? -4.086 -1.614 -8.508 1 98.94 58 SER B N 1
ATOM 1214 C CA . SER B 1 58 ? -3.418 -2.783 -9.062 1 98.94 58 SER B CA 1
ATOM 1215 C C . SER B 1 58 ? -2.727 -3.6 -7.977 1 98.94 58 SER B C 1
ATOM 1217 O O . SER B 1 58 ? -2.789 -4.832 -7.984 1 98.94 58 SER B O 1
ATOM 1219 N N . LEU B 1 59 ? -2.061 -2.922 -7.062 1 98.94 59 LEU B N 1
ATOM 1220 C CA . LEU B 1 59 ? -1.438 -3.627 -5.949 1 98.94 59 LEU B CA 1
ATOM 1221 C C . LEU B 1 59 ? -2.477 -4.398 -5.145 1 98.94 59 LEU B C 1
ATOM 1223 O O . LEU B 1 59 ? -2.248 -5.551 -4.766 1 98.94 59 LEU B O 1
ATOM 1227 N N . THR B 1 60 ? -3.555 -3.773 -4.891 1 98.88 60 THR B N 1
ATOM 1228 C CA . THR B 1 60 ? -4.621 -4.398 -4.117 1 98.88 60 THR B CA 1
ATOM 1229 C C . THR B 1 60 ? -5.168 -5.625 -4.84 1 98.88 60 THR B C 1
ATOM 1231 O O . THR B 1 60 ? -5.359 -6.676 -4.227 1 98.88 60 THR B O 1
ATOM 1234 N N . LYS B 1 61 ? -5.391 -5.496 -6.078 1 98.88 61 LYS B N 1
ATOM 1235 C CA . LYS B 1 61 ? -5.863 -6.629 -6.863 1 98.88 61 LYS B CA 1
ATOM 1236 C C . LYS B 1 61 ? -4.863 -7.777 -6.832 1 98.88 61 LYS B C 1
ATOM 1238 O O . LYS B 1 61 ? -5.246 -8.945 -6.699 1 98.88 61 LYS B O 1
ATOM 1243 N N . ILE B 1 62 ? -3.625 -7.457 -6.98 1 98.88 62 ILE B N 1
ATOM 1244 C CA . ILE B 1 62 ? -2.559 -8.453 -6.918 1 98.88 62 ILE B CA 1
ATOM 1245 C C . ILE B 1 62 ? -2.559 -9.125 -5.547 1 98.88 62 ILE B C 1
ATOM 1247 O O . ILE B 1 62 ? -2.51 -10.352 -5.449 1 98.88 62 ILE B O 1
ATOM 1251 N N . ALA B 1 63 ? -2.586 -8.32 -4.547 1 98.75 63 ALA B N 1
ATOM 1252 C CA . ALA B 1 63 ? -2.59 -8.844 -3.186 1 98.75 63 ALA B CA 1
ATOM 1253 C C . ALA B 1 63 ? -3.771 -9.781 -2.961 1 98.75 63 ALA B C 1
ATOM 1255 O O . ALA B 1 63 ? -3.631 -10.82 -2.318 1 98.75 63 ALA B O 1
ATOM 1256 N N . MET B 1 64 ? -4.961 -9.445 -3.428 1 98.31 64 MET B N 1
ATOM 1257 C CA . MET B 1 64 ? -6.145 -10.289 -3.307 1 98.31 64 MET B CA 1
ATOM 1258 C C . MET B 1 64 ? -5.949 -11.609 -4.047 1 98.31 64 MET B C 1
ATOM 1260 O O . MET B 1 64 ? -6.293 -12.672 -3.529 1 98.31 64 MET B O 1
ATOM 1264 N N . SER B 1 65 ? -5.363 -11.5 -5.227 1 98.19 65 SER B N 1
ATOM 1265 C CA . SER B 1 65 ? -5.152 -12.688 -6.051 1 98.19 65 SER B CA 1
ATOM 1266 C C . SER B 1 65 ? -4.148 -13.633 -5.402 1 98.19 65 SER B C 1
ATOM 1268 O O . SER B 1 65 ? -4.23 -14.852 -5.586 1 98.19 65 SER B O 1
ATOM 1270 N N . LEU B 1 66 ? -3.258 -13.102 -4.613 1 97.62 66 LEU B N 1
ATOM 1271 C CA . LEU B 1 66 ? -2.23 -13.898 -3.949 1 97.62 66 LEU B CA 1
ATOM 1272 C C . LEU B 1 66 ? -2.656 -14.266 -2.529 1 97.62 66 LEU B C 1
ATOM 1274 O O . LEU B 1 66 ? -1.88 -14.859 -1.777 1 97.62 66 LEU B O 1
ATOM 1278 N N . ASP B 1 67 ? -3.824 -13.836 -2.137 1 96.31 67 ASP B N 1
ATOM 1279 C CA . ASP B 1 67 ? -4.414 -14.117 -0.83 1 96.31 67 ASP B CA 1
ATOM 1280 C C . ASP B 1 67 ? -3.582 -13.5 0.291 1 96.31 67 ASP B C 1
ATOM 1282 O O . ASP B 1 67 ? -3.299 -14.156 1.295 1 96.31 67 ASP B O 1
ATOM 1286 N N . ILE B 1 68 ? -3.146 -12.289 0.106 1 97.31 68 ILE B N 1
ATOM 1287 C CA . ILE B 1 68 ? -2.377 -11.586 1.129 1 97.31 68 ILE B CA 1
ATOM 1288 C C . ILE B 1 68 ? -2.975 -10.203 1.365 1 97.31 68 ILE B C 1
ATOM 1290 O O . ILE B 1 68 ? -2.326 -9.328 1.951 1 97.31 68 ILE B O 1
ATOM 1294 N N . ALA B 1 69 ? -4.156 -9.938 0.945 1 97.62 69 ALA B N 1
ATOM 1295 C CA . ALA B 1 69 ? -4.789 -8.625 1.009 1 97.62 69 ALA B CA 1
ATOM 1296 C C . ALA B 1 69 ? -5.062 -8.219 2.453 1 97.62 69 ALA B C 1
ATOM 1298 O O . ALA B 1 69 ? -5.316 -7.043 2.736 1 97.62 69 ALA B O 1
ATOM 1299 N N . ASP B 1 70 ? -5.047 -9.195 3.363 1 96.12 70 ASP B N 1
ATOM 1300 C 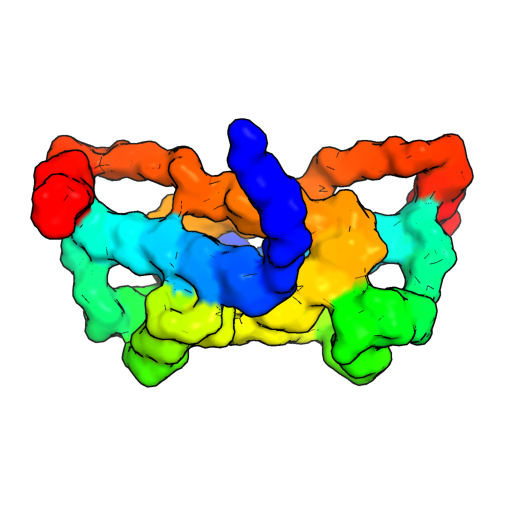CA . ASP B 1 70 ? -5.262 -8.891 4.773 1 96.12 70 ASP B CA 1
ATOM 1301 C C . ASP B 1 70 ? -4.227 -7.898 5.289 1 96.12 70 ASP B C 1
ATOM 1303 O O . ASP B 1 70 ? -4.523 -7.074 6.156 1 96.12 70 ASP B O 1
ATOM 1307 N N . GLU B 1 71 ? -3.045 -7.898 4.793 1 96.44 71 GLU B N 1
ATOM 1308 C CA . GLU B 1 71 ? -1.992 -6.969 5.191 1 96.44 71 GLU B CA 1
ATOM 1309 C C . GLU B 1 71 ? -2.363 -5.531 4.844 1 96.44 71 GLU B C 1
ATOM 1311 O O . GLU B 1 71 ? -2.131 -4.617 5.637 1 96.44 71 GLU B O 1
ATOM 1316 N N . LEU B 1 72 ? -2.973 -5.379 3.658 1 97.31 72 LEU B N 1
ATOM 1317 C CA . LEU B 1 72 ? -3.443 -4.055 3.262 1 97.31 72 LEU B CA 1
ATOM 1318 C C . LEU B 1 72 ? -4.66 -3.645 4.082 1 97.31 72 LEU B C 1
ATOM 1320 O O . LEU B 1 72 ? -4.824 -2.467 4.414 1 97.31 72 LEU B O 1
ATOM 1324 N N . ARG B 1 73 ? -5.473 -4.621 4.43 1 96.69 73 ARG B N 1
ATOM 1325 C CA . ARG B 1 73 ? -6.668 -4.367 5.227 1 96.69 73 ARG B CA 1
ATOM 1326 C C . ARG B 1 73 ? -6.301 -3.85 6.613 1 96.69 73 ARG B C 1
ATOM 1328 O O . ARG B 1 73 ? -7.043 -3.064 7.207 1 96.69 73 ARG B O 1
ATOM 1335 N N . ASN B 1 74 ? -5.16 -4.156 7.047 1 95.94 74 ASN B N 1
ATOM 1336 C CA . ASN B 1 74 ? -4.867 -3.941 8.461 1 95.94 74 ASN B CA 1
ATOM 1337 C C . ASN B 1 74 ? -3.881 -2.793 8.656 1 95.94 74 ASN B C 1
ATOM 1339 O O . ASN B 1 74 ? -3.635 -2.369 9.789 1 95.94 74 ASN B O 1
ATOM 1343 N N . ILE B 1 75 ? -3.363 -2.238 7.602 1 97.44 75 ILE B N 1
ATOM 1344 C CA . ILE B 1 75 ? -2.398 -1.162 7.809 1 97.44 75 ILE B CA 1
ATOM 1345 C C . ILE B 1 75 ? -3.137 0.146 8.086 1 97.44 75 ILE B C 1
ATOM 1347 O O . ILE B 1 75 ? -4.277 0.327 7.648 1 97.44 75 ILE B O 1
ATOM 1351 N N . PHE B 1 76 ? -2.512 1.003 8.898 1 97.62 76 PHE B N 1
ATOM 1352 C CA . PHE B 1 76 ? -2.936 2.342 9.289 1 97.62 76 PHE B CA 1
ATOM 1353 C C . PHE B 1 76 ? -4.176 2.281 10.172 1 97.62 76 PHE B C 1
ATOM 1355 O O . PHE B 1 76 ? -4.883 3.279 10.328 1 97.62 76 PHE B O 1
ATOM 1362 N N . THR B 1 77 ? -4.547 1.122 10.711 1 96.06 77 THR B N 1
ATOM 1363 C CA . THR B 1 77 ? -5.727 0.959 11.547 1 96.06 77 THR B CA 1
ATOM 1364 C C . THR B 1 77 ? -5.402 1.273 13.008 1 96.06 77 THR B C 1
ATOM 1366 O O . THR B 1 77 ? -6.289 1.657 13.773 1 96.06 77 THR B O 1
ATOM 1369 N N . HIS B 1 78 ? -4.172 1.104 13.398 1 91.31 78 HIS B N 1
ATOM 1370 C CA . HIS B 1 78 ? -3.801 1.309 14.789 1 91.31 78 HIS B CA 1
ATOM 1371 C C . HIS B 1 78 ? -2.633 2.279 14.914 1 91.31 78 HIS B C 1
ATOM 1373 O O . HIS B 1 78 ? -1.58 1.927 15.453 1 91.31 78 HIS B O 1
ATOM 1379 N N . VAL B 1 79 ? -2.832 3.4 14.469 1 92.62 79 VAL B N 1
ATOM 1380 C CA . VAL B 1 79 ? -1.789 4.418 14.57 1 92.62 79 VAL B CA 1
ATOM 1381 C C . VAL B 1 79 ? -1.95 5.199 15.867 1 92.62 79 VAL B C 1
ATOM 1383 O O . VAL B 1 79 ? -2.973 5.852 16.078 1 92.62 79 VAL B O 1
ATOM 1386 N N . PRO B 1 80 ? -0.978 5.09 16.641 1 90.25 80 PRO B N 1
ATOM 1387 C CA . PRO B 1 80 ? -1.09 5.77 17.938 1 90.25 80 PRO B CA 1
ATOM 1388 C C . PRO B 1 80 ? -1.122 7.293 17.797 1 90.25 80 PRO B C 1
ATOM 1390 O O . PRO B 1 80 ? -0.616 7.84 16.812 1 90.25 80 PRO B O 1
ATOM 1393 N N . TYR B 1 81 ? -1.673 7.855 18.859 1 89.62 81 TYR B N 1
ATOM 1394 C CA . TYR B 1 81 ? -1.648 9.312 18.922 1 89.62 81 TYR B CA 1
ATOM 1395 C C . TYR B 1 81 ? -0.248 9.82 19.25 1 89.62 81 TYR B C 1
ATOM 1397 O O . TYR B 1 81 ? 0.469 9.219 20.047 1 89.62 81 TYR B O 1
ATOM 1405 N N . LYS B 1 82 ? 0.044 10.844 18.594 1 87.31 82 LYS B N 1
ATOM 1406 C CA . LYS B 1 82 ? 1.366 11.406 18.859 1 87.31 82 LYS B CA 1
ATOM 1407 C C . LYS B 1 82 ? 1.354 12.297 20.094 1 87.31 82 LYS B C 1
ATOM 1409 O O . LYS B 1 82 ? 2.391 12.492 20.734 1 87.31 82 LYS B O 1
ATOM 1414 N N . ASP B 1 83 ? 0.247 12.891 20.391 1 86.31 83 ASP B N 1
ATOM 1415 C CA . ASP B 1 83 ? 0.084 13.766 21.547 1 86.31 83 ASP B CA 1
ATOM 1416 C C . ASP B 1 83 ? -1.393 13.977 21.875 1 86.31 83 ASP B C 1
ATOM 1418 O O . ASP B 1 83 ? -2.266 13.398 21.219 1 86.31 83 ASP B O 1
ATOM 1422 N N . ILE B 1 84 ? -1.581 14.609 22.922 1 86.94 84 ILE B N 1
ATOM 1423 C CA . ILE B 1 84 ? -2.938 14.805 23.422 1 86.94 84 ILE B CA 1
ATOM 1424 C C . ILE B 1 84 ? -3.74 15.633 22.422 1 86.94 84 ILE B C 1
ATOM 1426 O O . ILE B 1 84 ? -4.953 15.445 22.281 1 86.94 84 ILE B O 1
ATOM 1430 N N . GLN B 1 85 ? -3.057 16.469 21.719 1 88.38 85 GLN B N 1
ATOM 1431 C CA . GLN B 1 85 ? -3.725 17.312 20.734 1 88.38 85 GLN B CA 1
ATOM 1432 C C . GLN B 1 85 ? -4.406 16.469 19.656 1 88.38 85 GLN B C 1
ATOM 1434 O O . GLN B 1 85 ? -5.492 16.797 19.188 1 88.38 85 GLN B O 1
ATOM 1439 N N . GLU B 1 86 ? -3.814 15.352 19.188 1 88.5 86 GLU B N 1
ATOM 1440 C CA . GLU B 1 86 ? -4.406 14.461 18.203 1 88.5 86 GLU B CA 1
ATOM 1441 C C . GLU B 1 86 ? -5.734 13.891 18.688 1 88.5 86 GLU B C 1
ATOM 1443 O O . GLU B 1 86 ? -6.668 13.719 17.891 1 88.5 86 GLU B O 1
ATOM 1448 N N . VAL B 1 87 ? -5.758 13.625 19.922 1 84.75 87 VAL B N 1
ATOM 1449 C CA . VAL B 1 87 ? -6.965 13.062 20.5 1 84.75 87 VAL B CA 1
ATOM 1450 C C . VAL B 1 87 ? -8.109 14.07 20.422 1 84.75 87 VAL B C 1
ATOM 1452 O O . VAL B 1 87 ? -9.242 13.711 20.094 1 84.75 87 VAL B O 1
ATOM 1455 N N . ILE B 1 88 ? -7.742 15.227 20.656 1 83.62 88 ILE B N 1
ATOM 1456 C CA . ILE B 1 88 ? -8.719 16.312 20.625 1 83.62 88 ILE B CA 1
ATOM 1457 C C . ILE B 1 88 ? -9.211 16.516 19.188 1 83.62 88 ILE B C 1
ATOM 1459 O O . ILE B 1 88 ? -10.406 16.688 18.969 1 83.62 88 ILE B O 1
ATOM 1463 N N . ASN B 1 89 ? -8.336 16.422 18.188 1 85.5 89 ASN B N 1
ATOM 1464 C CA . ASN B 1 89 ? -8.656 16.641 16.781 1 85.5 89 ASN B CA 1
ATOM 1465 C C . ASN B 1 89 ? -9.57 15.555 16.219 1 85.5 89 ASN B C 1
ATOM 1467 O O . ASN B 1 89 ? -10.32 15.789 15.273 1 85.5 89 ASN B O 1
ATOM 1471 N N . GLU B 1 90 ? -9.422 14.359 16.688 1 80.69 90 GLU B N 1
ATOM 1472 C CA . GLU B 1 90 ? -10.234 13.25 16.203 1 80.69 90 GLU B CA 1
ATOM 1473 C C . GLU B 1 90 ? -11.711 13.469 16.5 1 80.69 90 GLU B C 1
ATOM 1475 O O . GLU B 1 90 ? -12.578 12.992 15.766 1 80.69 90 GLU B O 1
ATOM 1480 N N . GLY B 1 91 ? -11.875 14.016 17.594 1 69.31 91 GLY B N 1
ATOM 1481 C CA . GLY B 1 91 ? -13.234 14.32 18 1 69.31 91 GLY B CA 1
ATOM 1482 C C . GLY B 1 91 ? -13.859 15.461 17.234 1 69.31 91 GLY B C 1
ATOM 1483 O O . GLY B 1 91 ? -15.062 15.711 17.344 1 69.31 91 GLY B O 1
ATOM 1484 N N . ARG B 1 92 ? -13.008 16.125 16.422 1 65 92 ARG B N 1
ATOM 1485 C CA . ARG B 1 92 ? -13.555 17.234 15.641 1 65 92 ARG B CA 1
ATOM 1486 C C . ARG B 1 92 ? -13.977 16.766 14.25 1 65 92 ARG B C 1
ATOM 1488 O O . ARG B 1 92 ? -13.391 15.836 13.695 1 65 92 ARG B O 1
#

Radius of gyration: 17.29 Å; Cα contacts (8 Å, |Δi|>4): 220; chains: 2; bounding box: 52×49×42 Å

Nearest PDB structures (foldseek):
  4ghj-assembly1_A  TM=9.462E-01  e=7.102E-04  Vibrio vulnificus CMCP6
  4pu7-assembly1_B  TM=9.179E-01  e=2.974E-02  Shewanella oneidensis MR-1
  4pu8-assembly1_A  TM=9.101E-01  e=6.777E-02  Shewanella oneidensis MR-1
  4pu8-assembly1_B  TM=9.172E-01  e=8.442E-02  Shewanella oneidensis MR-1
  4pu4-assembly1_D  TM=7.875E-01  e=6.072E-02  Shewanella oneidensis MR-1

Organism: NCBI:txid418240

InterPro domains:
  IPR001387 Cro/C1-type, helix-turn-helix domain [PF01381] (20-67)
  IPR001387 Cro/C1-type, helix-turn-helix domain [PS50943] (20-72)
  IPR001387 Cro/C1-type, helix-turn-helix domain [SM00530] (19-73)
  IPR001387 Cro/C1-type, helix-turn-helix domain [cd00093] (17-68)
  IPR010982 Lambda repressor-like, DNA-binding domain superfamily [G3DSA:1.10.260.40] (7-79)
  IPR010982 Lambda repressor-like, DNA-binding domain superfamily [SSF47413] (11-68)

Solvent-accessible surface area (backbone atoms only — not comparable to full-atom values): 10208 Å² total; per-residue (Å²): 129,83,73,82,63,83,73,48,53,61,57,51,34,32,53,48,23,45,40,53,47,50,53,37,44,22,68,69,44,49,68,64,55,46,18,67,68,36,72,38,53,52,68,53,51,53,41,17,56,75,61,26,51,48,41,40,61,51,50,41,26,45,28,50,61,69,71,50,38,64,51,65,70,55,46,69,73,79,68,76,73,89,46,72,65,26,58,58,36,61,77,98,128,81,76,82,65,84,73,49,52,61,57,50,35,32,54,47,23,44,38,53,46,49,51,37,45,22,67,71,45,50,66,65,56,48,19,66,68,34,72,39,53,54,68,52,52,52,42,18,57,74,60,26,51,46,42,41,61,51,51,42,28,43,28,51,61,70,70,51,37,65,52,64,69,54,45,69,72,79,68,75,74,87,48,72,65,26,58,58,36,60,77,98